Protein AF-0000000066169956 (afdb_homodimer)

Radius of gyration: 22.39 Å; Cα contacts (8 Å, |Δi|>4): 559; chains: 2; bounding box: 38×71×47 Å

Sequence (264 aa):
MVNDTIADMLTGIRNANLAKHKVARVKATKITRCLANVLKEEGLIQNFEEIENNLQNELLISLKYKGKKRQPIITALKRISKPGLRGYANHKELPRVLGGLGIAILSTSSGIMTDQTARHKGCGGEVLCYIWMVNDTIADMLTGIRNANLAKHKVARVKATKITRCLANVLKEEGLIQNFEEIENNLQNELLISLKYKGKKRQPIITALKRISKPGLRGYANHKELPRVLGGLGIAILSTSSGIMTDQTARHKGCGGEVLCYIW

Nearest PDB structures (foldseek):
  7m4u-assembly1_h  TM=9.530E-01  e=1.133E-15  Acinetobacter baumannii AB0057
  8fmw-assembly1_H  TM=9.663E-01  e=1.164E-14  Borreliella burgdorferi B31
  7jil-assembly1_m  TM=9.571E-01  e=2.632E-14  Flavobacterium johnsoniae
  4v7e-assembly1_BW  TM=8.800E-01  e=1.825E-06  Triticum aestivum
  4v6i-assembly1_AH  TM=7.961E-01  e=9.074E-07  Saccharomyces cerevisiae

pLDDT: mean 95.38, std 6.95, range [42.12, 98.81]

Organism: Cyanophora paradoxa (NCBI:txid2762)

Solvent-accessible surface area (backbone atoms only — not comparable to full-atom values): 14120 Å² total; per-residue (Å²): 126,86,82,58,64,64,56,51,36,49,49,32,45,50,52,23,48,74,68,64,45,58,58,25,68,29,73,53,44,77,65,49,49,53,50,51,50,50,35,36,73,71,61,55,25,69,47,71,48,78,45,82,48,100,83,52,46,28,29,43,34,31,54,41,62,44,75,96,82,51,41,52,60,62,73,46,71,41,77,58,34,39,94,47,39,38,27,34,23,46,39,92,32,55,68,60,36,78,83,54,76,26,42,29,37,27,46,32,95,90,42,74,41,41,36,67,58,28,46,75,71,61,40,36,32,37,37,43,30,40,39,56,123,88,82,57,63,64,56,52,37,50,48,31,46,49,52,22,48,78,68,63,43,59,57,26,69,29,72,54,43,76,66,49,49,53,51,50,51,52,35,35,74,73,61,54,28,70,46,71,48,76,46,82,49,100,84,52,46,29,30,42,35,32,54,39,62,44,75,96,82,51,42,52,59,63,74,48,71,43,76,57,35,41,95,47,41,38,28,35,24,46,38,92,33,55,69,58,34,80,82,54,78,24,41,29,37,26,48,31,96,90,43,75,40,40,39,66,58,28,46,75,70,61,41,37,33,36,37,43,30,39,40,56

InterPro domains:
  IPR000630 Small ribosomal subunit protein uS8 [MF_01302_B] (1-132)
  IPR000630 Small ribosomal subunit protein uS8 [NF001109] (1-132)
  IPR000630 Small ribosomal subunit protein uS8 [PF00410] (4-132)
  IPR000630 Small ribosomal subunit protein uS8 [PTHR11758] (1-130)
  IPR035987 Small ribosomal subunit protein uS8 superfamily [SSF56047] (1-132)
  IPR047863 Small ribosomal subunit protein uS8, conserved site [PS00053] (102-119)

Structure (mmCIF, N/CA/C/O backbone):
data_AF-0000000066169956-model_v1
#
loop_
_entity.id
_entity.type
_entity.pdbx_description
1 polymer 'Small ribosomal subunit protein uS8c'
#
loop_
_atom_site.group_PDB
_atom_site.id
_atom_site.type_symbol
_atom_site.label_atom_id
_atom_s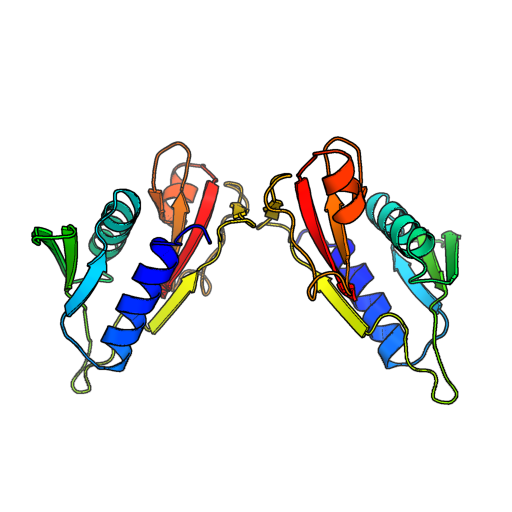ite.label_alt_id
_atom_site.label_comp_id
_atom_site.label_asym_id
_atom_site.label_entity_id
_atom_site.label_seq_id
_atom_site.pdbx_PDB_ins_code
_atom_site.Cartn_x
_atom_site.Cartn_y
_atom_site.Cartn_z
_atom_site.occupancy
_atom_site.B_iso_or_equiv
_atom_site.auth_seq_id
_atom_site.auth_comp_id
_atom_site.auth_asym_id
_atom_site.auth_atom_id
_atom_site.pdbx_PDB_model_num
ATOM 1 N N . MET A 1 1 ? -6.605 12.797 -13.875 1 42.12 1 MET A N 1
ATOM 2 C CA . MET A 1 1 ? -5.855 12.25 -12.75 1 42.12 1 MET A CA 1
ATOM 3 C C . MET A 1 1 ? -6.383 12.797 -11.422 1 42.12 1 MET A C 1
ATOM 5 O O . MET A 1 1 ? -6.496 14.016 -11.25 1 42.12 1 MET A O 1
ATOM 9 N N . VAL A 1 2 ? -7.211 12.109 -10.789 1 58.16 2 VAL A N 1
ATOM 10 C CA . VAL A 1 2 ? -7.844 12.711 -9.617 1 58.16 2 VAL A CA 1
ATOM 11 C C . VAL A 1 2 ? -6.777 13.289 -8.695 1 58.16 2 VAL A C 1
ATOM 13 O O . VAL A 1 2 ? -5.738 12.664 -8.469 1 58.16 2 VAL A O 1
ATOM 16 N N . ASN A 1 3 ? -6.785 14.586 -8.516 1 78.94 3 ASN A N 1
ATOM 17 C CA . ASN A 1 3 ? -5.848 15.383 -7.734 1 78.94 3 ASN A CA 1
ATOM 18 C C . ASN A 1 3 ? -5.746 14.883 -6.297 1 78.94 3 ASN A C 1
ATOM 20 O O . ASN A 1 3 ? -6.758 14.797 -5.594 1 78.94 3 ASN A O 1
ATOM 24 N N . ASP A 1 4 ? -4.625 14.242 -5.805 1 94.94 4 ASP A N 1
ATOM 25 C CA . ASP A 1 4 ? -4.371 13.719 -4.465 1 94.94 4 ASP A CA 1
ATOM 26 C C . ASP A 1 4 ? -3.893 14.828 -3.525 1 94.94 4 ASP A C 1
ATOM 28 O O . ASP A 1 4 ? -2.693 15.086 -3.426 1 94.94 4 ASP A O 1
ATOM 32 N N . THR A 1 5 ? -4.832 15.477 -2.865 1 96.19 5 THR A N 1
ATOM 33 C CA . THR A 1 5 ? -4.539 16.641 -2.031 1 96.19 5 THR A CA 1
ATOM 34 C C . THR A 1 5 ? -3.688 16.25 -0.831 1 96.19 5 THR A C 1
ATOM 36 O O . THR A 1 5 ? -2.902 17.047 -0.327 1 96.19 5 THR A O 1
ATOM 39 N N . ILE A 1 6 ? -3.855 15.016 -0.354 1 98.12 6 ILE A N 1
ATOM 40 C CA . ILE A 1 6 ? -3.059 14.555 0.779 1 98.12 6 ILE A CA 1
ATOM 41 C C . ILE A 1 6 ? -1.591 14.453 0.368 1 98.12 6 ILE A C 1
ATOM 43 O O . ILE A 1 6 ? -0.708 14.961 1.065 1 98.12 6 ILE A O 1
ATOM 47 N N . ALA A 1 7 ? -1.392 13.789 -0.775 1 98.06 7 ALA A N 1
ATOM 48 C CA . ALA A 1 7 ? -0.029 13.695 -1.291 1 98.06 7 ALA A CA 1
ATOM 49 C C . ALA A 1 7 ? 0.587 15.078 -1.477 1 98.06 7 ALA A C 1
ATOM 51 O O . ALA A 1 7 ? 1.759 15.289 -1.156 1 98.06 7 ALA A O 1
ATOM 52 N N . ASP A 1 8 ? -0.192 16.031 -1.984 1 97.69 8 ASP A N 1
ATOM 53 C CA . ASP A 1 8 ? 0.283 17.391 -2.201 1 97.69 8 ASP A CA 1
ATOM 54 C C . ASP A 1 8 ? 0.677 18.062 -0.882 1 97.69 8 ASP A C 1
ATOM 56 O O . ASP A 1 8 ? 1.694 18.75 -0.808 1 97.69 8 ASP A O 1
ATOM 60 N N . MET A 1 9 ? -0.116 17.812 0.078 1 98.31 9 MET A N 1
ATOM 61 C CA . MET A 1 9 ? 0.172 18.375 1.392 1 98.31 9 MET A CA 1
ATOM 62 C C . MET A 1 9 ? 1.47 17.812 1.958 1 98.31 9 MET A C 1
ATOM 64 O O . MET A 1 9 ? 2.312 18.562 2.455 1 98.31 9 MET A O 1
ATOM 68 N N . LEU A 1 10 ? 1.614 16.531 1.924 1 98.69 10 LEU A N 1
ATOM 69 C CA . LEU A 1 10 ? 2.809 15.875 2.453 1 98.69 10 LEU A CA 1
ATOM 70 C C . LEU A 1 10 ? 4.059 16.375 1.736 1 98.69 10 LEU A C 1
ATOM 72 O O . LEU A 1 10 ? 5.07 16.672 2.377 1 98.69 10 LEU A O 1
ATOM 76 N N . THR A 1 11 ? 3.91 16.469 0.499 1 98.06 11 THR A N 1
ATOM 77 C CA . THR A 1 11 ? 5.027 16.969 -0.294 1 98.06 11 THR A CA 1
ATOM 78 C C . THR A 1 11 ? 5.355 18.422 0.084 1 98.06 11 THR A C 1
ATOM 80 O O . THR A 1 11 ? 6.527 18.781 0.207 1 98.06 11 THR A O 1
ATOM 83 N N . GLY A 1 12 ? 4.387 19.203 0.256 1 98.12 12 GLY A N 1
ATOM 84 C CA . GLY A 1 12 ? 4.598 20.594 0.653 1 98.12 12 GLY A CA 1
ATOM 85 C C . GLY A 1 12 ? 5.336 20.734 1.971 1 98.12 12 GLY A C 1
ATOM 86 O O . GLY A 1 12 ? 6.254 21.547 2.09 1 98.12 12 GLY A O 1
ATOM 87 N N . ILE A 1 13 ? 4.926 19.953 2.842 1 98.62 13 ILE A N 1
ATOM 88 C CA . ILE A 1 13 ? 5.562 19.984 4.152 1 98.62 13 ILE A CA 1
ATOM 89 C C . ILE A 1 13 ? 7.004 19.5 4.043 1 98.62 13 ILE A C 1
ATOM 91 O O . ILE A 1 13 ? 7.918 20.109 4.598 1 98.62 13 ILE A O 1
ATOM 95 N N . ARG A 1 14 ? 7.152 18.453 3.354 1 98.44 14 ARG A N 1
ATOM 96 C CA . ARG A 1 14 ? 8.492 17.891 3.17 1 98.44 14 ARG A CA 1
ATOM 97 C C . ARG A 1 14 ? 9.422 18.922 2.527 1 98.44 14 ARG A C 1
ATOM 99 O O . ARG A 1 14 ? 10.547 19.125 2.988 1 98.44 14 ARG A O 1
ATOM 106 N N . ASN A 1 15 ? 8.953 19.516 1.467 1 98 15 ASN A N 1
ATOM 107 C CA . ASN A 1 15 ? 9.766 20.484 0.752 1 98 15 ASN A CA 1
ATOM 108 C C . ASN A 1 15 ? 10.109 21.688 1.634 1 98 15 ASN A C 1
ATOM 110 O O . ASN A 1 15 ? 11.234 22.188 1.604 1 98 15 ASN A O 1
ATOM 114 N N . ALA A 1 16 ? 9.211 22.125 2.338 1 98.31 16 ALA A N 1
ATOM 115 C CA . ALA A 1 16 ? 9.453 23.25 3.252 1 98.31 16 ALA A CA 1
ATOM 116 C C . ALA A 1 16 ? 10.5 22.875 4.297 1 98.31 16 ALA A C 1
ATOM 118 O O . ALA A 1 16 ? 11.391 23.688 4.594 1 98.31 16 ALA A O 1
ATOM 119 N N . ASN A 1 17 ? 10.391 21.688 4.848 1 97.56 17 ASN A N 1
ATOM 120 C CA . ASN A 1 17 ? 11.367 21.219 5.82 1 97.56 17 ASN A CA 1
ATOM 121 C C . ASN A 1 17 ? 12.773 21.156 5.219 1 97.56 17 ASN A C 1
ATOM 123 O O . ASN A 1 17 ? 13.742 21.547 5.859 1 97.56 17 ASN A O 1
ATOM 127 N N . LEU A 1 18 ? 12.789 20.609 4.051 1 96.12 18 LEU A N 1
ATOM 128 C CA . LEU A 1 18 ? 14.07 20.484 3.371 1 96.12 18 LEU A CA 1
ATOM 129 C C . LEU A 1 18 ? 14.719 21.844 3.164 1 96.12 18 LEU A C 1
ATOM 131 O O . LEU A 1 18 ? 15.938 21.984 3.281 1 96.12 18 LEU A O 1
ATOM 135 N N . ALA A 1 19 ? 13.93 22.828 2.938 1 96.75 19 ALA A N 1
ATOM 136 C CA . ALA A 1 19 ? 14.406 24.188 2.697 1 96.75 19 ALA A CA 1
ATOM 137 C C . ALA A 1 19 ? 14.508 24.969 4 1 96.75 19 ALA A C 1
ATOM 139 O O . ALA A 1 19 ? 14.867 26.156 3.996 1 96.75 19 ALA A O 1
ATOM 140 N N . LYS A 1 20 ? 14.133 24.406 5.062 1 96.06 20 LYS A N 1
ATOM 141 C CA . LYS A 1 20 ? 14.18 24.984 6.398 1 96.06 20 LYS A CA 1
ATOM 142 C C . LYS A 1 20 ? 13.266 26.203 6.496 1 96.06 20 LYS A C 1
ATOM 144 O O . LYS A 1 20 ? 13.594 27.188 7.172 1 96.06 20 LYS A O 1
ATOM 149 N N . HIS A 1 21 ? 12.172 26.125 5.77 1 97.81 21 HIS A N 1
ATOM 150 C CA . HIS A 1 21 ? 11.156 27.172 5.883 1 97.81 21 HIS A CA 1
ATOM 151 C C . HIS A 1 21 ? 10.391 27.062 7.195 1 97.81 21 HIS A C 1
ATOM 153 O O . HIS A 1 21 ? 10.172 25.953 7.703 1 97.81 21 HIS A O 1
ATOM 159 N N . LYS A 1 22 ? 9.984 28.188 7.668 1 97.56 22 LYS A N 1
ATOM 160 C CA . LYS A 1 22 ? 9.195 28.203 8.898 1 97.56 22 LYS A CA 1
ATOM 161 C C . LYS A 1 22 ? 7.738 27.828 8.617 1 97.56 22 LYS A C 1
ATOM 163 O O . LYS A 1 22 ? 7.043 27.328 9.508 1 97.56 22 LYS A O 1
ATOM 168 N N . VAL A 1 23 ? 7.367 28.109 7.352 1 98.31 23 VAL A N 1
ATOM 169 C CA . VAL A 1 23 ? 5.957 27.938 7.023 1 98.31 23 VAL A CA 1
ATOM 170 C C . VAL A 1 23 ? 5.82 27.109 5.742 1 98.31 23 VAL A C 1
ATOM 172 O O . VAL A 1 23 ? 6.562 27.328 4.781 1 98.31 23 VAL A O 1
ATOM 175 N N . ALA A 1 24 ? 4.922 26.172 5.766 1 98.38 24 ALA A N 1
ATOM 176 C CA . ALA A 1 24 ? 4.527 25.453 4.559 1 98.38 24 ALA A CA 1
ATOM 177 C C . ALA A 1 24 ? 3.135 25.859 4.102 1 98.38 24 ALA A C 1
ATOM 179 O O . ALA A 1 24 ? 2.225 26.016 4.922 1 98.38 24 ALA A O 1
ATOM 180 N N . ARG A 1 25 ? 2.984 26.047 2.787 1 96.62 25 ARG A N 1
ATOM 181 C CA . ARG A 1 25 ? 1.694 26.406 2.203 1 96.62 25 ARG A CA 1
ATOM 182 C C . ARG A 1 25 ? 1.077 25.219 1.478 1 96.62 25 ARG A C 1
ATOM 184 O O . ARG A 1 25 ? 1.711 24.609 0.607 1 96.62 25 ARG A O 1
ATOM 191 N N . VAL A 1 26 ? -0.111 24.922 1.897 1 97 26 VAL A N 1
ATOM 192 C CA . VAL A 1 26 ? -0.779 23.797 1.261 1 97 26 VAL A CA 1
ATOM 193 C C . VAL A 1 26 ? -2.232 24.156 0.962 1 97 26 VAL A C 1
ATOM 195 O O . VAL A 1 26 ? -2.803 25.031 1.604 1 97 26 VAL A O 1
ATOM 198 N N . LYS A 1 27 ? -2.844 23.438 0.008 1 96.25 27 LYS A N 1
ATOM 199 C CA . LYS A 1 27 ? -4.246 23.672 -0.325 1 96.25 27 LYS A CA 1
ATOM 200 C C . LYS A 1 27 ? -5.156 23.266 0.829 1 96.25 27 LYS A C 1
ATOM 202 O O . LYS A 1 27 ? -4.953 22.219 1.449 1 96.25 27 LYS A O 1
ATOM 207 N N . ALA A 1 28 ? -6.125 24.172 1.073 1 96.81 28 ALA A N 1
ATOM 208 C CA . ALA A 1 28 ? -7.078 23.875 2.137 1 96.81 28 ALA A CA 1
ATOM 209 C C . ALA A 1 28 ? -8.234 23.031 1.612 1 96.81 28 ALA A C 1
ATOM 211 O O . ALA A 1 28 ? -8.945 23.453 0.687 1 96.81 28 ALA A O 1
ATOM 212 N N . THR A 1 29 ? -8.383 21.953 2.053 1 95.62 29 THR A N 1
ATOM 213 C CA . THR A 1 29 ? -9.539 21.094 1.859 1 95.62 29 THR A CA 1
ATOM 214 C C . THR A 1 29 ? -10.047 20.562 3.197 1 95.62 29 THR A C 1
ATOM 216 O O . THR A 1 29 ? -9.422 20.781 4.238 1 95.62 29 THR A O 1
ATOM 219 N N . LYS A 1 30 ? -11.164 19.922 3.17 1 95.69 30 LYS A N 1
ATOM 220 C CA . LYS A 1 30 ? -11.68 19.344 4.41 1 95.69 30 LYS A CA 1
ATOM 221 C C . LYS A 1 30 ? -10.672 18.375 5.027 1 95.69 30 LYS A C 1
ATOM 223 O O . LYS A 1 30 ? -10.391 18.453 6.227 1 95.69 30 LYS A O 1
ATOM 228 N N . ILE A 1 31 ? -10.062 17.562 4.195 1 97.06 31 ILE A N 1
ATOM 229 C CA . ILE A 1 31 ? -9.164 16.531 4.695 1 97.06 31 ILE A CA 1
ATOM 230 C C . ILE A 1 31 ? -7.859 17.156 5.164 1 97.06 31 ILE A C 1
ATOM 232 O O . ILE A 1 31 ? -7.316 16.781 6.203 1 97.06 31 ILE A O 1
ATOM 236 N N . THR A 1 32 ? -7.367 18.109 4.391 1 98 32 THR A N 1
ATOM 237 C CA . THR A 1 32 ? -6.102 18.703 4.805 1 98 32 THR A CA 1
ATOM 238 C C . THR A 1 32 ? -6.273 19.5 6.098 1 98 32 THR A C 1
ATOM 240 O O . THR A 1 32 ? -5.352 19.562 6.918 1 98 32 THR A O 1
ATOM 243 N N . ARG A 1 33 ? -7.379 20.062 6.32 1 97.94 33 ARG A N 1
ATOM 244 C CA . ARG A 1 33 ? -7.672 20.719 7.582 1 97.94 33 ARG A CA 1
ATOM 245 C C . ARG A 1 33 ? -7.637 19.734 8.742 1 97.94 33 ARG A C 1
ATOM 247 O O . ARG A 1 33 ? -7.066 20.016 9.797 1 97.94 33 ARG A O 1
ATOM 254 N N . CYS A 1 34 ? -8.227 18.625 8.547 1 98.5 34 CYS A N 1
ATOM 255 C CA . CYS A 1 34 ? -8.258 17.594 9.578 1 98.5 34 CYS A CA 1
ATOM 256 C C . CYS A 1 34 ? -6.855 17.094 9.891 1 98.5 34 CYS A C 1
ATOM 258 O O . CYS A 1 34 ? -6.5 16.922 11.062 1 98.5 34 CYS A O 1
ATOM 260 N N . LEU A 1 35 ? -6.098 16.906 8.867 1 98.69 35 LEU A N 1
ATOM 261 C CA . LEU A 1 35 ? -4.73 16.438 9.047 1 98.69 35 LEU A CA 1
ATOM 262 C C . LEU A 1 35 ? -3.895 17.453 9.805 1 98.69 35 LEU A C 1
ATOM 264 O O . LEU A 1 35 ? -3.127 17.109 10.695 1 98.69 35 LEU A O 1
ATOM 268 N N . ALA A 1 36 ? -4.082 18.703 9.445 1 98.62 36 ALA A N 1
ATOM 269 C CA . ALA A 1 36 ? -3.359 19.766 10.133 1 98.62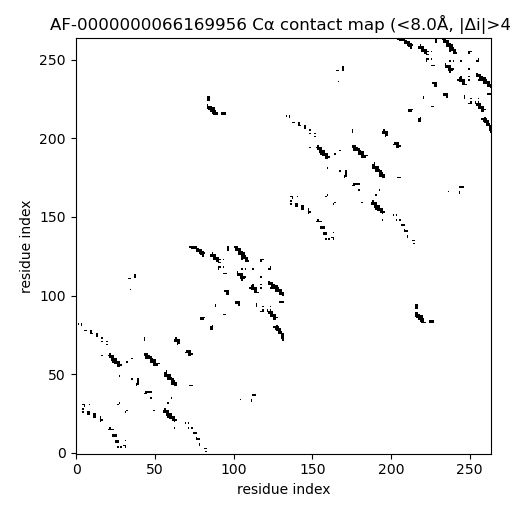 36 ALA A CA 1
ATOM 270 C C . ALA A 1 36 ? -3.701 19.797 11.617 1 98.62 36 ALA A C 1
ATOM 272 O O . ALA A 1 36 ? -2.822 20 12.461 1 98.62 36 ALA A O 1
ATOM 273 N N . ASN A 1 37 ? -4.93 19.609 11.859 1 98.69 37 ASN A N 1
ATOM 274 C CA . ASN A 1 37 ? -5.367 19.578 13.25 1 98.69 37 ASN A CA 1
ATOM 275 C C . ASN A 1 37 ? -4.734 18.422 14.023 1 98.69 37 ASN A C 1
ATOM 277 O O . ASN A 1 37 ? -4.293 18.609 15.156 1 98.69 37 ASN A O 1
ATOM 281 N N . VAL A 1 38 ? -4.652 17.281 13.438 1 98.69 38 VAL A N 1
ATOM 282 C CA . VAL A 1 38 ? -4.031 16.125 14.07 1 98.69 38 VAL A CA 1
ATOM 283 C C . VAL A 1 38 ? -2.555 16.406 14.328 1 98.69 38 VAL A C 1
ATOM 285 O O . VAL A 1 38 ? -2.039 16.109 15.406 1 98.69 38 VAL A O 1
ATOM 288 N N . LEU A 1 39 ? -1.902 16.969 13.375 1 98.56 39 LEU A N 1
ATOM 289 C CA . LEU A 1 39 ? -0.481 17.266 13.508 1 98.56 39 LEU A CA 1
ATOM 290 C C . LEU A 1 39 ? -0.237 18.234 14.664 1 98.56 39 LEU A C 1
ATOM 292 O O . LEU A 1 39 ? 0.726 18.078 15.414 1 98.56 39 LEU A O 1
ATOM 296 N N . LYS A 1 40 ? -1.117 19.219 14.727 1 98.62 40 LYS A N 1
ATOM 297 C CA . LYS A 1 40 ? -1.017 20.188 15.805 1 98.62 40 LYS A CA 1
ATOM 298 C C . LYS A 1 40 ? -1.226 19.531 17.172 1 98.62 40 LYS A C 1
ATOM 300 O O . LYS A 1 40 ? -0.433 19.734 18.094 1 98.62 40 LYS A O 1
ATOM 305 N N . GLU A 1 41 ? -2.201 18.719 17.25 1 98.06 41 GLU A N 1
ATOM 306 C CA . GLU A 1 41 ? -2.545 18.047 18.5 1 98.06 41 GLU A CA 1
ATOM 307 C C . GLU A 1 41 ? -1.428 17.109 18.953 1 98.06 41 GLU A C 1
ATOM 309 O O . GLU A 1 41 ? -1.186 16.938 20.156 1 98.06 41 GLU A O 1
ATOM 314 N N . GLU A 1 42 ? -0.748 16.547 17.984 1 97.38 42 GLU A N 1
ATOM 315 C CA . GLU A 1 42 ? 0.332 15.609 18.281 1 97.38 42 GLU A CA 1
ATOM 316 C C . GLU A 1 42 ? 1.64 16.344 18.562 1 97.38 42 GLU A C 1
ATOM 318 O O . GLU A 1 42 ? 2.648 15.727 18.906 1 97.38 42 GLU A O 1
ATOM 323 N N . GLY A 1 43 ? 1.642 17.656 18.312 1 97.31 43 GLY A N 1
ATOM 324 C CA . GLY A 1 43 ? 2.811 18.469 18.609 1 97.31 43 GLY A CA 1
ATOM 325 C C . GLY A 1 43 ? 3.852 18.438 17.5 1 97.31 43 GLY A C 1
ATOM 326 O O . GLY A 1 43 ? 5.016 18.781 17.734 1 97.31 43 GLY A O 1
ATOM 327 N N . LEU A 1 44 ? 3.438 18 16.375 1 97.88 44 LEU A N 1
ATOM 328 C CA . LEU A 1 44 ? 4.371 17.875 15.258 1 97.88 44 LEU A CA 1
ATOM 329 C C . LEU A 1 44 ? 4.531 19.203 14.523 1 97.88 44 LEU A C 1
ATOM 331 O O . LEU A 1 44 ? 5.52 19.406 13.812 1 97.88 44 LEU A O 1
ATOM 335 N N . ILE A 1 45 ? 3.506 20.031 14.641 1 98.44 45 ILE A N 1
ATOM 336 C CA . ILE A 1 45 ? 3.586 21.406 14.133 1 98.44 45 ILE A CA 1
ATOM 337 C C . ILE A 1 45 ? 3.203 22.391 15.234 1 98.44 45 ILE A C 1
ATOM 339 O O . ILE A 1 45 ? 2.658 21.984 16.266 1 98.44 45 ILE A O 1
ATOM 343 N N . GLN A 1 46 ? 3.553 23.625 15.008 1 98.06 46 GLN A N 1
ATOM 344 C CA . GLN A 1 46 ? 3.242 24.656 16 1 98.06 46 GLN A CA 1
ATOM 345 C C . GLN A 1 46 ? 1.774 25.062 15.922 1 98.06 46 GLN A C 1
ATOM 347 O O . GLN A 1 46 ? 1.085 25.109 16.938 1 98.06 46 GLN A O 1
ATOM 352 N N . ASN A 1 47 ? 1.365 25.438 14.844 1 98.06 47 ASN A N 1
ATOM 353 C CA . ASN A 1 47 ? 0.008 25.875 14.555 1 98.06 47 ASN A CA 1
ATOM 354 C C . ASN A 1 47 ? -0.255 25.938 13.047 1 98.06 47 ASN A C 1
ATOM 356 O O . ASN A 1 47 ? 0.604 25.547 12.25 1 98.06 47 ASN A O 1
ATOM 360 N N . PHE A 1 48 ? -1.551 26.25 12.719 1 98.5 48 PHE A N 1
ATOM 361 C CA . PHE A 1 48 ? -1.855 26.531 11.32 1 98.5 48 PHE A CA 1
ATOM 362 C C . PHE A 1 48 ? -2.998 27.531 11.211 1 98.5 48 PHE A C 1
ATOM 364 O O . PHE A 1 48 ? -3.797 27.688 12.141 1 98.5 48 PHE A O 1
ATOM 371 N N . GLU A 1 49 ? -2.916 28.234 10.055 1 97.62 49 GLU A N 1
ATOM 372 C CA . GLU A 1 49 ? -3.963 29.203 9.75 1 97.62 49 GLU A CA 1
ATOM 373 C C . GLU A 1 49 ? -4.449 29.062 8.312 1 97.62 49 GLU A C 1
ATOM 375 O O . GLU A 1 49 ? -3.715 28.578 7.445 1 97.62 49 GLU A O 1
ATOM 380 N N . GLU A 1 50 ? -5.711 29.422 8.125 1 96.5 50 GLU A N 1
ATOM 381 C CA . GLU A 1 50 ? -6.266 29.375 6.773 1 96.5 50 GLU A CA 1
ATOM 382 C C . GLU A 1 50 ? -6.391 30.781 6.188 1 96.5 50 GLU A C 1
ATOM 384 O O . GLU A 1 50 ? -6.871 31.688 6.855 1 96.5 50 GLU A O 1
ATOM 389 N N . ILE A 1 51 ? -5.867 30.938 5.043 1 94.44 51 ILE A N 1
ATOM 390 C CA . ILE A 1 51 ? -5.949 32.219 4.375 1 94.44 51 ILE A CA 1
ATOM 391 C C . ILE A 1 51 ? -6.727 32.094 3.07 1 94.44 51 ILE A C 1
ATOM 393 O O . ILE A 1 51 ? -6.609 31.078 2.377 1 94.44 51 ILE A O 1
ATOM 397 N N . GLU A 1 52 ? -7.59 32.969 2.842 1 89.88 52 GLU A N 1
ATOM 398 C CA . GLU A 1 52 ? -8.352 33 1.599 1 89.88 52 GLU A CA 1
ATOM 399 C C . GLU A 1 52 ? -7.621 33.812 0.523 1 89.88 52 GLU A C 1
ATOM 401 O O . GLU A 1 52 ? -7.152 34.938 0.779 1 89.88 52 GLU A O 1
ATOM 406 N N . ASN A 1 53 ? -7.406 33.031 -0.535 1 79.81 53 ASN A N 1
ATOM 407 C CA . ASN A 1 53 ? -6.895 33.75 -1.685 1 79.81 53 ASN A CA 1
ATOM 408 C C . ASN A 1 53 ? -7.922 33.812 -2.812 1 79.81 53 ASN A C 1
ATOM 410 O O . ASN A 1 53 ? -9.031 33.281 -2.676 1 79.81 53 ASN A O 1
ATOM 414 N N . ASN A 1 54 ? -7.664 34.656 -3.863 1 77.81 54 ASN A N 1
ATOM 415 C CA . ASN A 1 54 ? -8.594 34.906 -4.961 1 77.81 54 ASN A CA 1
ATOM 416 C C . ASN A 1 54 ? -8.977 33.594 -5.648 1 77.81 54 ASN A C 1
ATOM 418 O O . ASN A 1 54 ? -10.062 33.469 -6.219 1 77.81 54 ASN A O 1
ATOM 422 N N . LEU A 1 55 ? -8.18 32.625 -5.559 1 74.81 55 LEU A N 1
ATOM 423 C CA . LEU A 1 55 ? -8.422 31.422 -6.359 1 74.81 55 LEU A CA 1
ATOM 424 C C . LEU A 1 55 ? -8.766 30.234 -5.469 1 74.81 55 LEU A C 1
ATOM 426 O O . LEU A 1 55 ? -9.695 29.469 -5.766 1 74.81 55 LEU A O 1
ATOM 430 N N . GLN A 1 56 ? -7.973 30.109 -4.406 1 83.56 56 GLN A N 1
ATOM 431 C CA . GLN A 1 56 ? -8.172 28.938 -3.561 1 83.56 56 GLN A CA 1
ATOM 432 C C . GLN A 1 56 ? -7.723 29.219 -2.129 1 83.56 56 GLN A C 1
ATOM 434 O O . GLN A 1 56 ? -6.836 30.047 -1.896 1 83.56 56 GLN A O 1
ATOM 439 N N . ASN A 1 57 ? -8.422 28.531 -1.201 1 93.69 57 ASN A N 1
ATOM 440 C CA . ASN A 1 57 ? -7.996 28.625 0.192 1 93.69 57 ASN A CA 1
ATOM 441 C C . ASN A 1 57 ? -6.723 27.828 0.441 1 93.69 57 ASN A C 1
ATOM 443 O O . ASN A 1 57 ? -6.512 26.781 -0.171 1 93.69 57 ASN A O 1
ATOM 447 N N . GLU A 1 58 ? -5.863 28.422 1.245 1 96.75 58 GLU A N 1
ATOM 448 C CA . GLU A 1 58 ? -4.605 27.766 1.588 1 96.75 58 GLU A CA 1
ATOM 449 C C . GLU A 1 58 ? -4.441 27.641 3.1 1 96.75 58 GLU A C 1
ATOM 451 O O . GLU A 1 58 ? -4.953 28.469 3.854 1 96.75 58 GLU A O 1
ATOM 456 N N . LEU A 1 59 ? -3.793 26.578 3.453 1 97.88 59 LEU A N 1
ATOM 457 C CA . LEU A 1 59 ? -3.34 26.438 4.832 1 97.88 59 LEU A CA 1
ATOM 458 C C . LEU A 1 59 ? -1.88 26.859 4.969 1 97.88 59 LEU A C 1
ATOM 460 O O . LEU A 1 59 ? -1.028 26.422 4.191 1 97.88 59 LEU A O 1
ATOM 464 N N . LEU A 1 60 ? -1.672 27.75 5.863 1 98.44 60 LEU A N 1
ATOM 465 C CA . LEU A 1 60 ? -0.317 28.094 6.289 1 98.44 60 LEU A CA 1
ATOM 466 C C . LEU A 1 60 ? 0.071 27.297 7.535 1 98.44 60 LEU A C 1
ATOM 468 O O . LEU A 1 60 ? -0.436 27.562 8.625 1 98.44 60 LEU A O 1
ATOM 472 N N . ILE A 1 61 ? 0.968 26.359 7.371 1 98.75 61 ILE A N 1
ATOM 473 C CA . ILE A 1 61 ? 1.359 25.469 8.461 1 98.75 61 ILE A CA 1
ATOM 474 C C . ILE A 1 61 ? 2.689 25.938 9.047 1 98.75 61 ILE A C 1
ATOM 476 O O . ILE A 1 61 ? 3.697 26.016 8.344 1 98.75 61 ILE A O 1
ATOM 480 N N . SER A 1 62 ? 2.693 26.234 10.305 1 98.81 62 SER A N 1
ATOM 481 C CA . SER A 1 62 ? 3.906 26.625 11.023 1 98.81 62 SER A CA 1
ATOM 482 C C . SER A 1 62 ? 4.691 25.406 11.477 1 98.81 62 SER A C 1
ATOM 484 O O . SER A 1 62 ? 4.25 24.672 12.375 1 98.81 62 SER A O 1
ATOM 486 N N . LEU A 1 63 ? 5.824 25.266 10.977 1 98.56 63 LEU A N 1
ATOM 487 C CA . LEU A 1 63 ? 6.633 24.078 11.203 1 98.56 63 LEU A CA 1
ATOM 488 C C . LEU A 1 63 ? 7.492 24.234 12.453 1 98.56 63 LEU A C 1
ATOM 490 O O . LEU A 1 63 ? 7.707 25.344 12.922 1 98.56 63 LEU A O 1
ATOM 494 N N . LYS A 1 64 ? 7.988 23.078 12.93 1 97.75 64 LYS A N 1
ATOM 495 C CA . LYS A 1 64 ? 8.797 23.062 14.148 1 97.75 64 LYS A CA 1
ATOM 496 C C . LYS A 1 64 ? 10.203 22.531 13.867 1 97.75 64 LYS A C 1
ATOM 498 O O . LYS A 1 64 ? 10.375 21.594 13.094 1 97.75 64 LYS A O 1
ATOM 503 N N . TYR A 1 65 ? 11.133 23.156 14.602 1 97.12 65 TYR A N 1
ATOM 504 C CA . TYR A 1 65 ? 12.531 22.766 14.492 1 97.12 65 TYR A CA 1
ATOM 505 C C . TYR A 1 65 ? 13.172 22.641 15.867 1 97.12 65 TYR A C 1
ATOM 507 O O . TYR A 1 65 ? 12.688 23.234 16.844 1 97.12 65 TYR A O 1
ATOM 515 N N . LYS A 1 66 ? 14.188 21.812 15.867 1 95 66 LYS A N 1
ATOM 516 C CA . LYS A 1 66 ? 14.875 21.672 17.141 1 95 66 LYS A CA 1
ATOM 517 C C . LYS A 1 66 ? 16.375 21.922 17 1 95 66 LYS A C 1
ATOM 519 O O . LYS A 1 66 ? 16.953 21.625 15.953 1 95 66 LYS A O 1
ATOM 524 N N . GLY A 1 67 ? 16.938 22.469 18.016 1 91 67 GLY A N 1
ATOM 525 C CA . GLY A 1 67 ? 18.375 22.641 18.125 1 91 67 GLY A CA 1
ATOM 526 C C . GLY A 1 67 ? 18.891 23.875 17.391 1 91 67 GLY A C 1
ATOM 527 O O . GLY A 1 67 ? 18.109 24.609 16.797 1 91 67 GLY A O 1
ATOM 528 N N . LYS A 1 68 ? 20.234 24.109 17.438 1 90.5 68 LYS A N 1
ATOM 529 C CA . LYS A 1 68 ? 20.906 25.266 16.828 1 90.5 68 LYS A CA 1
ATOM 530 C C . LYS A 1 68 ? 20.953 25.141 15.312 1 90.5 68 LYS A C 1
ATOM 532 O O . LYS A 1 68 ? 20.953 26.156 14.602 1 90.5 68 LYS A O 1
ATOM 537 N N . LYS A 1 69 ? 20.922 23.906 14.859 1 91 69 LYS A N 1
ATOM 538 C CA . LYS A 1 69 ? 21.031 23.656 13.422 1 91 69 LYS A CA 1
ATOM 539 C C . LYS A 1 69 ? 19.656 23.594 12.766 1 91 69 LYS A C 1
ATOM 541 O O . LYS A 1 69 ? 19.547 23.266 11.586 1 91 69 LYS A O 1
ATOM 546 N N . ARG A 1 70 ? 18.641 23.828 13.531 1 91.5 70 ARG A N 1
ATOM 547 C CA . ARG A 1 70 ? 17.266 23.875 13.031 1 91.5 70 ARG A CA 1
ATOM 548 C C . ARG A 1 70 ? 16.891 22.562 12.359 1 91.5 70 ARG A C 1
ATOM 550 O O . ARG A 1 70 ? 16.422 22.562 11.227 1 91.5 70 ARG A O 1
ATOM 557 N N . GLN A 1 71 ? 16.984 21.484 13.117 1 95.69 71 GLN A N 1
ATOM 558 C CA . GLN A 1 71 ? 16.562 20.188 12.625 1 95.69 71 GLN A CA 1
ATOM 559 C C . GLN A 1 71 ? 15.047 20.047 12.641 1 95.69 71 GLN A C 1
ATOM 561 O O . GLN A 1 71 ? 14.406 20.281 13.672 1 95.69 71 GLN A O 1
ATOM 566 N N . PRO A 1 72 ? 14.492 19.766 11.562 1 97.75 72 PRO A N 1
ATOM 567 C CA . PRO A 1 72 ? 13.031 19.641 11.523 1 97.75 72 PRO A CA 1
ATOM 568 C C . PRO A 1 72 ? 12.508 18.578 12.492 1 97.75 72 PRO A C 1
ATOM 570 O O . PRO A 1 72 ? 13.133 17.531 12.656 1 97.75 72 PRO A O 1
ATOM 573 N N . ILE A 1 73 ? 11.438 18.797 13.094 1 97.44 73 ILE A N 1
ATOM 574 C CA . ILE A 1 73 ? 10.773 17.828 13.961 1 97.44 73 ILE A CA 1
ATOM 575 C C . ILE A 1 73 ? 10.195 16.688 13.117 1 97.44 73 ILE A C 1
ATOM 577 O O . ILE A 1 73 ? 10.305 15.523 13.477 1 97.44 73 ILE A O 1
ATOM 581 N N . ILE A 1 74 ? 9.531 17.062 12.008 1 98.06 74 ILE A N 1
ATOM 582 C CA . ILE A 1 74 ? 9.062 16.062 11.047 1 98.06 74 ILE A CA 1
ATOM 583 C C . ILE A 1 74 ? 10.211 15.672 10.117 1 98.06 74 ILE A C 1
ATOM 585 O O . ILE A 1 74 ? 10.703 16.484 9.344 1 98.06 74 ILE A O 1
ATOM 589 N N . THR A 1 75 ? 10.523 14.445 10.148 1 96.25 75 THR A N 1
ATOM 590 C CA . THR A 1 75 ? 11.688 14.008 9.383 1 96.25 75 THR A CA 1
ATOM 591 C C . THR A 1 75 ? 11.258 13.266 8.117 1 96.25 75 THR A C 1
ATOM 593 O O . THR A 1 75 ? 11.992 13.234 7.133 1 96.25 75 THR A O 1
ATOM 596 N N . ALA A 1 76 ? 10.078 12.688 8.211 1 97.62 76 ALA A N 1
ATOM 597 C CA . ALA A 1 76 ? 9.609 11.938 7.047 1 97.62 76 ALA A CA 1
ATOM 598 C C . ALA A 1 76 ? 8.086 11.859 7.027 1 97.62 76 ALA A C 1
ATOM 600 O O . ALA A 1 76 ? 7.441 11.867 8.078 1 97.62 76 ALA A O 1
ATOM 601 N N . LEU A 1 77 ? 7.551 11.875 5.844 1 98.25 77 LEU A N 1
ATOM 602 C CA . LEU A 1 77 ? 6.133 11.711 5.551 1 98.25 77 LEU A CA 1
ATOM 603 C C . LEU A 1 77 ? 5.922 10.719 4.414 1 98.25 77 LEU A C 1
ATOM 605 O O . LEU A 1 77 ? 6.633 10.766 3.404 1 98.25 77 LEU A O 1
ATOM 609 N N . LYS A 1 78 ? 5 9.789 4.656 1 98.19 78 LYS A N 1
ATOM 610 C CA . LYS A 1 78 ? 4.766 8.781 3.627 1 98.19 78 LYS A CA 1
ATOM 611 C C . LYS A 1 78 ? 3.273 8.602 3.363 1 98.19 78 LYS A C 1
ATOM 613 O O . LYS A 1 78 ? 2.504 8.32 4.285 1 98.19 78 LYS A O 1
ATOM 618 N N . ARG A 1 79 ? 2.865 8.867 2.107 1 98.44 79 ARG A N 1
ATOM 619 C CA . ARG A 1 79 ? 1.492 8.594 1.696 1 98.44 79 ARG A CA 1
ATOM 620 C C . ARG A 1 79 ? 1.241 7.094 1.582 1 98.44 79 ARG A C 1
ATOM 622 O O . ARG A 1 79 ? 2.037 6.371 0.981 1 98.44 79 ARG A O 1
ATOM 629 N N . ILE A 1 80 ? 0.197 6.562 2.209 1 97.62 80 ILE A N 1
ATOM 630 C CA . ILE A 1 80 ? -0.066 5.129 2.207 1 97.62 80 ILE A CA 1
ATOM 631 C C . ILE A 1 80 ? -1.215 4.812 1.252 1 97.62 80 ILE A C 1
ATOM 633 O O . ILE A 1 80 ? -1.017 4.156 0.227 1 97.62 80 ILE A O 1
ATOM 637 N N . SER A 1 81 ? -2.422 5.309 1.597 1 97.62 81 SER A N 1
ATOM 638 C CA . SER A 1 81 ? -3.549 5.16 0.682 1 97.62 81 SER A CA 1
ATOM 639 C C . SER A 1 81 ? -3.465 6.156 -0.468 1 97.62 81 SER A C 1
ATOM 641 O O . SER A 1 81 ? -3.205 7.34 -0.251 1 97.62 81 SER A O 1
ATOM 643 N N . LYS A 1 82 ? -3.617 5.688 -1.631 1 94.12 82 LYS A N 1
ATOM 644 C CA . LYS A 1 82 ? -3.639 6.508 -2.838 1 94.12 82 LYS A CA 1
ATOM 645 C C . LYS A 1 82 ? -4.918 6.281 -3.635 1 94.12 82 LYS A C 1
ATOM 647 O O . LYS A 1 82 ? -5.578 5.254 -3.48 1 94.12 82 LYS A O 1
ATOM 652 N N . PRO A 1 83 ? -5.168 7.457 -4.414 1 90.75 83 PRO A N 1
ATOM 653 C CA . PRO A 1 83 ? -6.301 7.199 -5.309 1 90.75 83 PRO A CA 1
ATOM 654 C C . PRO A 1 83 ? -6.121 5.934 -6.141 1 90.75 83 PRO A C 1
ATOM 656 O O . PRO A 1 83 ? -5.062 5.73 -6.742 1 90.75 83 PRO A O 1
ATOM 659 N N . GLY A 1 84 ? -7.047 5.055 -6.113 1 88.38 84 GLY A N 1
ATOM 660 C CA . GLY A 1 84 ? -7 3.85 -6.922 1 88.38 84 GLY A CA 1
ATOM 661 C C . GLY A 1 84 ? -6.488 2.641 -6.164 1 88.38 84 GLY A C 1
ATOM 662 O O . GLY A 1 84 ? -6.648 1.504 -6.613 1 88.38 84 GLY A O 1
ATOM 663 N N . LEU A 1 85 ? -5.848 2.83 -5.102 1 93.62 85 LEU A N 1
ATOM 664 C CA . LEU A 1 85 ? -5.336 1.77 -4.242 1 93.62 85 LEU A CA 1
ATOM 665 C C . LEU A 1 85 ? -5.312 2.211 -2.783 1 93.62 85 LEU A C 1
ATOM 667 O O . LEU A 1 85 ? -4.367 2.869 -2.344 1 93.62 85 LEU A O 1
ATOM 671 N N . ARG A 1 86 ? -6.309 1.791 -2.072 1 95.5 86 ARG A N 1
ATOM 672 C CA . ARG A 1 86 ? -6.477 2.232 -0.691 1 95.5 86 ARG A CA 1
ATOM 673 C C . ARG A 1 86 ? -6.047 1.146 0.288 1 95.5 86 ARG A C 1
ATOM 675 O O . ARG A 1 86 ? -6.363 -0.03 0.097 1 95.5 86 ARG A O 1
ATOM 682 N N . GLY A 1 87 ? -5.285 1.576 1.29 1 96.88 87 GLY A N 1
ATOM 683 C CA . GLY A 1 87 ? -4.836 0.68 2.344 1 96.88 87 GLY A CA 1
ATOM 684 C C . GLY A 1 87 ? -5.684 0.762 3.6 1 96.88 87 GLY A C 1
ATOM 685 O O . GLY A 1 87 ? -5.914 1.851 4.129 1 96.88 87 GLY A O 1
ATOM 686 N N . TYR A 1 88 ? -6.129 -0.421 4.043 1 96.81 88 TYR A N 1
ATOM 687 C CA . TYR A 1 88 ? -6.984 -0.478 5.223 1 96.81 88 TYR A CA 1
ATOM 688 C C . TYR A 1 88 ? -6.367 -1.354 6.305 1 96.81 88 TYR A C 1
ATOM 690 O O . TYR A 1 88 ? -5.742 -2.375 6.004 1 96.81 88 TYR A O 1
ATOM 698 N N . ALA A 1 89 ? -6.57 -0.96 7.496 1 96.69 89 ALA A N 1
ATOM 699 C CA . ALA A 1 89 ? -6.156 -1.753 8.648 1 96.69 89 ALA A CA 1
ATOM 700 C C . ALA A 1 89 ? -7.305 -1.936 9.633 1 96.69 89 ALA A C 1
ATOM 702 O O . ALA A 1 89 ? -8.086 -1.007 9.867 1 96.69 89 ALA A O 1
ATOM 703 N N . ASN A 1 90 ? -7.402 -3.096 10.188 1 94.5 90 ASN A N 1
ATOM 704 C CA . ASN A 1 90 ? -8.375 -3.32 11.25 1 94.5 90 ASN A CA 1
ATOM 705 C C . ASN A 1 90 ? -7.828 -2.908 12.609 1 94.5 90 ASN A C 1
ATOM 707 O O . ASN A 1 90 ? -6.625 -2.682 12.758 1 94.5 90 ASN A O 1
ATOM 711 N N . HIS A 1 91 ? -8.719 -2.811 13.555 1 92.88 91 HIS A N 1
ATOM 712 C CA . HIS A 1 91 ? -8.367 -2.279 14.867 1 92.88 91 HIS A CA 1
ATOM 713 C C . HIS A 1 91 ? -7.316 -3.146 15.547 1 92.88 91 HIS A C 1
ATOM 715 O O . HIS A 1 91 ? -6.504 -2.645 16.328 1 92.88 91 HIS A O 1
ATOM 721 N N . LYS A 1 92 ? -7.273 -4.402 15.219 1 91.75 92 LYS A N 1
ATOM 722 C CA . LYS A 1 92 ? -6.34 -5.32 15.859 1 91.75 92 LYS A CA 1
ATOM 723 C C . LYS A 1 92 ? -4.984 -5.309 15.148 1 91.75 92 LYS A C 1
ATOM 725 O O . LYS A 1 92 ? -3.992 -5.797 15.695 1 91.75 92 LYS A O 1
ATOM 730 N N . GLU A 1 93 ? -4.879 -4.703 13.984 1 93.19 93 GLU A N 1
ATOM 731 C CA . GLU A 1 93 ? -3.672 -4.754 13.164 1 93.19 93 GLU A CA 1
ATOM 732 C C . GLU A 1 93 ? -3.225 -3.355 12.75 1 93.19 93 GLU A C 1
ATOM 734 O O . GLU A 1 93 ? -2.693 -3.166 11.656 1 93.19 93 GLU A O 1
ATOM 739 N N . LEU A 1 94 ? -3.506 -2.457 13.594 1 95.75 94 LEU A N 1
ATOM 740 C CA . LEU A 1 94 ? -3.1 -1.091 13.289 1 95.75 94 LEU A CA 1
ATOM 741 C C . LEU A 1 94 ? -1.579 -0.968 13.266 1 95.75 94 LEU A C 1
ATOM 743 O O . LEU A 1 94 ? -0.894 -1.525 14.125 1 95.75 94 LEU A O 1
ATOM 747 N N . PRO A 1 95 ? -1.062 -0.274 12.305 1 94.31 95 PRO A N 1
ATOM 748 C CA . PRO A 1 95 ? 0.395 -0.166 12.211 1 94.31 95 PRO A CA 1
ATOM 749 C C . PRO A 1 95 ? 0.996 0.675 13.336 1 94.31 95 PRO A C 1
ATOM 751 O O . PRO A 1 95 ? 0.354 1.607 13.82 1 94.31 95 PRO A O 1
ATOM 754 N N . ARG A 1 96 ? 2.139 0.214 13.781 1 94.19 96 ARG A N 1
ATOM 755 C CA . ARG A 1 96 ? 2.986 1.03 14.641 1 94.19 96 ARG A CA 1
ATOM 756 C C . ARG A 1 96 ? 4.18 1.582 13.875 1 94.19 96 ARG A C 1
ATOM 758 O O . ARG A 1 96 ? 5.121 0.847 13.562 1 94.19 96 ARG A O 1
ATOM 765 N N . VAL A 1 97 ? 4.188 2.83 13.594 1 96.5 97 VAL A N 1
ATOM 766 C CA . VAL A 1 97 ? 5.223 3.457 12.781 1 96.5 97 VAL A CA 1
ATOM 767 C C . VAL A 1 97 ? 6.512 3.584 13.594 1 96.5 97 VAL A C 1
ATOM 769 O O . VAL A 1 97 ? 6.527 4.219 14.648 1 96.5 97 VAL A O 1
ATOM 772 N N . LEU A 1 98 ? 7.59 2.932 13.164 1 95.69 98 LEU A N 1
ATOM 773 C CA . LEU A 1 98 ? 8.875 2.93 13.859 1 95.69 98 LEU A CA 1
ATOM 774 C C . LEU A 1 98 ? 8.703 2.529 15.32 1 95.69 98 LEU A C 1
ATOM 776 O O . LEU A 1 98 ? 9.211 3.203 16.219 1 95.69 98 LEU A O 1
ATOM 780 N N . GLY A 1 99 ? 7.926 1.536 15.484 1 93.31 99 GLY A N 1
ATOM 781 C CA . GLY A 1 99 ? 7.719 1.001 16.812 1 93.31 99 GLY A CA 1
ATOM 782 C C . GLY A 1 99 ? 6.98 1.959 17.734 1 93.31 99 GLY A C 1
ATOM 783 O O . GLY A 1 99 ? 7.121 1.884 18.953 1 93.31 99 GLY A O 1
ATOM 784 N N . GLY A 1 100 ? 6.422 2.934 17.172 1 94.19 100 GLY A N 1
ATOM 785 C CA . GLY A 1 100 ? 5.668 3.873 17.984 1 94.19 100 GLY A CA 1
ATOM 786 C C . GLY A 1 100 ? 6.289 5.258 18.031 1 94.19 100 GLY A C 1
ATOM 787 O O . GLY A 1 100 ? 5.707 6.188 18.594 1 94.19 100 GLY A O 1
ATOM 788 N N . LEU A 1 101 ? 7.496 5.379 17.484 1 95.75 101 LEU A N 1
ATOM 789 C CA . LEU A 1 101 ? 8.172 6.668 17.484 1 95.75 101 LEU A CA 1
ATOM 790 C C . LEU A 1 101 ? 7.531 7.621 16.469 1 95.75 101 LEU A C 1
ATOM 792 O O . LEU A 1 101 ? 7.711 8.836 16.562 1 95.75 101 LEU A O 1
ATOM 796 N N . GLY A 1 102 ? 6.816 7.031 15.531 1 97.56 102 GLY A N 1
ATOM 797 C CA . GLY A 1 102 ? 6.027 7.793 14.578 1 97.56 102 GLY A CA 1
ATOM 798 C C . GLY A 1 102 ? 4.535 7.578 14.734 1 97.56 102 GLY A C 1
ATOM 799 O O . GLY A 1 102 ? 4.09 6.934 15.688 1 97.56 102 GLY A O 1
ATOM 800 N N . ILE A 1 103 ? 3.789 8.18 13.828 1 98.19 103 ILE A N 1
ATOM 801 C CA . ILE A 1 103 ? 2.346 8.008 13.938 1 98.19 103 ILE A CA 1
ATOM 802 C C . ILE A 1 103 ? 1.764 7.645 12.57 1 98.19 103 ILE A C 1
ATOM 804 O O . ILE A 1 103 ? 2.293 8.055 11.539 1 98.19 103 ILE A O 1
ATOM 808 N N . ALA A 1 104 ? 0.736 6.895 12.594 1 98.56 104 ALA A N 1
ATOM 809 C CA . ALA A 1 104 ? -0.138 6.688 11.445 1 98.56 104 ALA A CA 1
ATOM 810 C C . ALA A 1 104 ? -1.427 7.496 11.586 1 98.56 104 ALA A C 1
ATOM 812 O O . ALA A 1 104 ? -2.006 7.57 12.672 1 98.56 104 ALA A O 1
ATOM 813 N N . ILE A 1 105 ? -1.8 8.148 10.539 1 98.75 105 ILE A N 1
ATOM 814 C CA . ILE A 1 105 ? -3.078 8.852 10.539 1 98.75 105 ILE A CA 1
ATOM 815 C C . ILE A 1 105 ? -4.102 8.062 9.727 1 98.75 105 ILE A C 1
ATOM 817 O O . ILE A 1 105 ? -3.838 7.703 8.578 1 98.75 105 ILE A O 1
ATOM 821 N N . LEU A 1 106 ? -5.297 7.875 10.328 1 98.56 106 LEU A N 1
ATOM 822 C CA . LEU A 1 106 ? -6.324 7.023 9.727 1 98.56 106 LEU A CA 1
ATOM 823 C C . LEU A 1 106 ? -7.613 7.809 9.5 1 98.56 106 LEU A C 1
ATOM 825 O O . LEU A 1 106 ? -7.938 8.711 10.273 1 98.56 106 LEU A O 1
ATOM 829 N N . SER A 1 107 ? -8.25 7.48 8.453 1 98.44 107 SER A N 1
ATOM 830 C CA . SER A 1 107 ? -9.664 7.82 8.297 1 98.44 107 SER A CA 1
ATOM 831 C C . SER A 1 107 ? -10.562 6.695 8.805 1 98.44 107 SER A C 1
ATOM 833 O O . SER A 1 107 ? -10.594 5.613 8.219 1 98.44 107 SER A O 1
ATOM 835 N N . THR A 1 108 ? -11.234 6.898 9.938 1 97.88 108 THR A N 1
ATOM 836 C CA . THR A 1 108 ? -12.078 5.895 10.578 1 97.88 108 THR A CA 1
ATOM 837 C C . THR A 1 108 ? -13.547 6.277 10.484 1 97.88 108 THR A C 1
ATOM 839 O O . THR A 1 108 ? -13.883 7.352 9.977 1 97.88 108 THR A O 1
ATOM 842 N N . SER A 1 109 ? -14.359 5.344 10.938 1 95.56 109 SER A N 1
ATOM 843 C CA . SER A 1 109 ? -15.789 5.637 10.992 1 95.56 109 SER A CA 1
ATOM 844 C C . SER A 1 109 ? -16.078 6.77 11.969 1 95.56 109 SER A C 1
ATOM 846 O O . SER A 1 109 ? -17.125 7.414 11.875 1 95.56 109 SER A O 1
ATOM 848 N N . SER A 1 110 ? -15.125 7.023 12.844 1 96.06 110 SER A N 1
ATOM 849 C CA . SER A 1 110 ? -15.32 8.047 13.867 1 96.06 110 SER A CA 1
ATOM 850 C C . SER A 1 110 ? -14.523 9.305 13.555 1 96.06 110 SER A C 1
ATOM 852 O O . SER A 1 110 ? -14.359 10.172 14.414 1 96.06 110 SER A O 1
ATOM 854 N N . GLY A 1 111 ? -13.922 9.328 12.352 1 97.19 111 GLY A N 1
ATOM 855 C CA . GLY A 1 111 ? -13.148 10.5 11.969 1 97.19 111 GLY A CA 1
ATOM 856 C C . GLY A 1 111 ? -11.68 10.195 11.734 1 97.19 111 GLY A C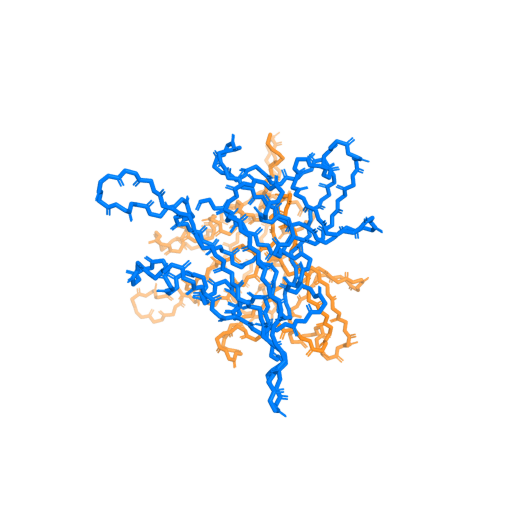 1
ATOM 857 O O . GLY A 1 111 ? -11.266 9.039 11.789 1 97.19 111 GLY A O 1
ATOM 858 N N . ILE A 1 112 ? -11 11.242 11.414 1 98.38 112 ILE A N 1
ATOM 859 C CA . ILE A 1 112 ? -9.57 11.125 11.172 1 98.38 112 ILE A CA 1
ATOM 860 C C . ILE A 1 112 ? -8.812 11.219 12.492 1 98.38 112 ILE A C 1
ATOM 862 O O . ILE A 1 112 ? -9.023 12.141 13.281 1 98.38 112 ILE A O 1
ATOM 866 N N . MET A 1 113 ? -7.938 10.266 12.656 1 98.19 113 MET A N 1
ATOM 867 C CA . MET A 1 113 ? -7.234 10.227 13.93 1 98.19 113 MET A CA 1
ATOM 868 C C . MET A 1 113 ? -5.941 9.422 13.812 1 98.19 113 MET A C 1
ATOM 870 O O . MET A 1 113 ? -5.664 8.836 12.766 1 98.19 113 MET A O 1
ATOM 874 N N . THR A 1 114 ? -5.18 9.406 14.859 1 98.19 114 THR A N 1
ATOM 875 C CA . THR A 1 114 ? -3.92 8.672 14.867 1 98.19 114 THR A CA 1
ATOM 876 C C . THR A 1 114 ? -4.16 7.184 15.117 1 98.19 114 THR A C 1
ATOM 878 O O . THR A 1 114 ? -5.242 6.789 15.555 1 98.19 114 THR A O 1
ATOM 881 N N . ASP A 1 115 ? -3.195 6.418 14.867 1 97.62 115 ASP A N 1
ATOM 882 C CA . ASP A 1 115 ? -3.262 4.988 15.141 1 97.62 115 ASP A CA 1
ATOM 883 C C . ASP A 1 115 ? -3.473 4.723 16.625 1 97.62 115 ASP A C 1
ATOM 885 O O . ASP A 1 115 ? -4.199 3.805 17.016 1 97.62 115 ASP A O 1
ATOM 889 N N . GLN A 1 116 ? -2.832 5.508 17.438 1 96.25 116 GLN A N 1
ATOM 890 C CA . GLN A 1 116 ? -2.965 5.355 18.891 1 96.25 116 GLN A CA 1
ATOM 891 C C . GLN A 1 116 ? -4.406 5.594 19.328 1 96.25 116 GLN A C 1
ATOM 893 O O . GLN A 1 116 ? -4.973 4.785 20.062 1 96.25 116 GLN A O 1
ATOM 898 N N . THR A 1 117 ? -4.926 6.668 18.922 1 97.31 117 THR A N 1
ATOM 899 C CA . THR A 1 117 ? -6.301 7 19.281 1 97.31 117 THR A CA 1
ATOM 900 C C . THR A 1 117 ? -7.266 5.938 18.766 1 97.31 117 THR A C 1
ATOM 902 O O . THR A 1 117 ? -8.164 5.504 19.484 1 97.31 117 THR A O 1
ATOM 905 N N . ALA A 1 118 ? -7.102 5.551 17.531 1 97.81 118 ALA A N 1
ATOM 906 C CA . ALA A 1 118 ? -7.949 4.523 16.938 1 97.81 118 ALA A CA 1
ATOM 907 C C . ALA A 1 118 ? -7.879 3.223 17.719 1 97.81 118 ALA A C 1
ATOM 909 O O . ALA A 1 118 ? -8.898 2.559 17.938 1 97.81 118 ALA A O 1
ATOM 910 N N . ARG A 1 119 ? -6.664 2.869 18.094 1 96.31 119 ARG A N 1
ATOM 911 C CA . ARG A 1 119 ? -6.453 1.666 18.891 1 96.31 119 ARG A CA 1
ATOM 912 C C . ARG A 1 119 ? -7.23 1.733 20.203 1 96.31 119 ARG A C 1
ATOM 914 O O . ARG A 1 119 ? -7.875 0.761 20.609 1 96.31 119 ARG A O 1
ATOM 921 N N . HIS A 1 120 ? -7.121 2.861 20.828 1 96.56 120 HIS A N 1
ATOM 922 C CA . HIS A 1 120 ? -7.812 3.068 22.094 1 96.56 120 HIS A CA 1
ATOM 923 C C . HIS A 1 120 ? -9.328 2.967 21.922 1 96.56 120 HIS A C 1
ATOM 925 O O . HIS A 1 120 ? -10.016 2.393 22.766 1 96.56 120 HIS A O 1
ATOM 931 N N . LYS A 1 121 ? -9.797 3.416 20.797 1 97.12 121 LYS A N 1
ATOM 932 C CA . LYS A 1 121 ? -11.234 3.43 20.547 1 97.12 121 LYS A CA 1
ATOM 933 C C . LYS A 1 121 ? -11.695 2.105 19.938 1 97.12 121 LYS A C 1
ATOM 935 O O . LYS A 1 121 ? -12.898 1.886 19.766 1 97.12 121 LYS A O 1
ATOM 940 N N . GLY A 1 122 ? -10.742 1.302 19.516 1 96.31 122 GLY A N 1
ATOM 941 C CA . GLY A 1 122 ? -11.062 0.007 18.938 1 96.31 122 GLY A CA 1
ATOM 942 C C . GLY A 1 122 ? -11.578 0.1 17.516 1 96.31 122 GLY A C 1
ATOM 943 O O . GLY A 1 122 ? -12.453 -0.673 17.109 1 96.31 122 GLY A O 1
ATOM 944 N N . CYS A 1 123 ? -11.141 1.075 16.797 1 96.38 123 CYS A N 1
ATOM 945 C CA . CYS A 1 123 ? -11.609 1.228 15.414 1 96.38 123 CYS A CA 1
ATOM 946 C C . CYS A 1 123 ? -10.453 1.08 14.43 1 96.38 123 CYS A C 1
ATOM 948 O O . CYS A 1 123 ? -9.312 1.42 14.75 1 96.38 123 CYS A O 1
ATOM 950 N N . GLY A 1 124 ? -10.742 0.506 13.281 1 96.75 124 GLY A N 1
ATOM 951 C CA . GLY A 1 124 ? -9.852 0.499 12.133 1 96.75 124 GLY A CA 1
ATOM 952 C C . GLY A 1 124 ? -10.195 1.554 11.102 1 96.75 124 GLY A C 1
ATOM 953 O O . GLY A 1 124 ? -10.867 2.537 11.406 1 96.75 124 GLY A O 1
ATOM 954 N N . GLY A 1 125 ? -9.578 1.383 9.961 1 97.75 125 GLY A N 1
ATOM 955 C CA . GLY A 1 125 ? -9.906 2.316 8.891 1 97.75 125 GLY A CA 1
ATOM 956 C C . GLY A 1 125 ? -8.844 2.373 7.809 1 97.75 125 GLY A C 1
ATOM 957 O O . GLY A 1 125 ? -8.008 1.474 7.703 1 97.75 125 GLY A O 1
ATOM 958 N N . GLU A 1 126 ? -9.07 3.393 6.977 1 98.38 126 GLU A N 1
ATOM 959 C CA . GLU A 1 126 ? -8.133 3.645 5.891 1 98.38 126 GLU A CA 1
ATOM 960 C C . GLU A 1 126 ? -6.871 4.336 6.402 1 98.38 126 GLU A C 1
ATOM 962 O O . GLU A 1 126 ? -6.949 5.387 7.047 1 98.38 126 GLU A O 1
ATOM 967 N N . VAL A 1 127 ? -5.703 3.781 6.156 1 98.62 127 VAL A N 1
ATOM 968 C CA . VAL A 1 127 ? -4.445 4.398 6.555 1 98.62 127 VAL A CA 1
ATOM 969 C C . VAL A 1 127 ? -4.031 5.449 5.527 1 98.62 127 VAL A C 1
ATOM 971 O O . VAL A 1 127 ? -3.627 5.109 4.41 1 98.62 127 VAL A O 1
ATOM 974 N N . LEU A 1 128 ? -4.039 6.668 5.93 1 98.5 128 LEU A N 1
ATOM 975 C CA . LEU A 1 128 ? -3.822 7.762 4.988 1 98.5 128 LEU A CA 1
ATOM 976 C C . LEU A 1 128 ? -2.332 8.008 4.777 1 98.5 128 LEU A C 1
ATOM 978 O O . LEU A 1 128 ? -1.873 8.133 3.641 1 98.5 128 LEU A O 1
ATOM 982 N N . CYS A 1 129 ? -1.6 8.023 5.852 1 98.75 129 CYS A N 1
ATOM 983 C CA . CYS A 1 129 ? -0.183 8.352 5.754 1 98.75 129 CYS A CA 1
ATOM 984 C C . CYS A 1 129 ? 0.549 8.023 7.047 1 98.75 129 CYS A C 1
ATOM 986 O O . CYS A 1 129 ? -0.083 7.777 8.078 1 98.75 129 CYS A O 1
ATOM 988 N N . TYR A 1 130 ? 1.782 7.949 7.031 1 98.69 130 TYR A N 1
ATOM 989 C CA . TYR A 1 130 ? 2.705 7.848 8.156 1 98.69 130 TYR A CA 1
ATOM 990 C C . TYR A 1 130 ? 3.527 9.125 8.305 1 98.69 130 TYR A C 1
ATOM 992 O O . TYR A 1 130 ? 3.953 9.711 7.305 1 98.69 130 TYR A O 1
ATOM 1000 N N . ILE A 1 131 ? 3.826 9.43 9.531 1 98.56 131 ILE A N 1
ATOM 1001 C CA . ILE A 1 131 ? 4.625 10.625 9.797 1 98.56 131 ILE A CA 1
ATOM 1002 C C . ILE A 1 131 ? 5.578 10.359 10.961 1 98.56 131 ILE A C 1
ATOM 1004 O O . ILE A 1 131 ? 5.191 9.75 11.961 1 98.56 131 ILE A O 1
ATOM 1008 N N . TRP A 1 132 ? 6.832 10.828 10.75 1 97.31 132 TRP A N 1
ATOM 1009 C CA . TRP A 1 132 ? 7.766 10.789 11.867 1 97.31 132 TRP A CA 1
ATOM 1010 C C . TRP A 1 132 ? 8.852 11.852 11.711 1 97.31 132 TRP A C 1
ATOM 1012 O O . TRP A 1 132 ? 9.086 12.344 10.609 1 97.31 132 TRP A O 1
ATOM 1022 N N . MET B 1 1 ? 2.969 -14.023 14.562 1 42.72 1 MET B N 1
ATOM 1023 C CA . MET B 1 1 ? 3.051 -13.344 13.273 1 42.72 1 MET B CA 1
ATOM 1024 C C . MET B 1 1 ? 2.254 -14.086 12.211 1 42.72 1 MET B C 1
ATOM 1026 O O . MET B 1 1 ? 2.432 -15.289 12.023 1 42.72 1 MET B O 1
ATOM 1030 N N . VAL B 1 2 ? 1.105 -13.68 11.938 1 58.22 2 VAL B N 1
ATOM 1031 C CA . VAL B 1 2 ? 0.283 -14.492 11.047 1 58.22 2 VAL B CA 1
ATOM 1032 C C . VAL B 1 2 ? 1.059 -14.797 9.766 1 58.22 2 VAL B C 1
ATOM 1034 O O . VAL B 1 2 ? 1.724 -13.922 9.211 1 58.22 2 VAL B O 1
ATOM 1037 N N . ASN B 1 3 ? 1.336 -16.062 9.539 1 79.31 3 ASN B N 1
ATOM 1038 C CA . ASN B 1 3 ? 2.105 -16.609 8.422 1 79.31 3 ASN B CA 1
ATOM 1039 C C . ASN B 1 3 ? 1.523 -16.188 7.082 1 79.31 3 ASN B C 1
ATOM 1041 O O . ASN B 1 3 ? 0.346 -16.422 6.805 1 79.31 3 ASN B O 1
ATOM 1045 N N . ASP B 1 4 ? 2.172 -15.289 6.246 1 95 4 ASP B N 1
ATOM 1046 C CA . ASP B 1 4 ? 1.763 -14.797 4.934 1 95 4 ASP B CA 1
ATOM 1047 C C . ASP B 1 4 ? 2.162 -15.773 3.83 1 95 4 ASP B C 1
ATOM 1049 O O . ASP B 1 4 ? 3.264 -15.688 3.281 1 95 4 ASP B O 1
ATOM 1053 N N . THR B 1 5 ? 1.268 -16.703 3.533 1 96.25 5 THR B N 1
ATOM 1054 C CA . THR B 1 5 ? 1.556 -17.766 2.592 1 96.25 5 THR B CA 1
ATOM 1055 C C . THR B 1 5 ? 1.756 -17.219 1.183 1 96.25 5 THR B C 1
ATOM 1057 O O . THR B 1 5 ? 2.494 -17.797 0.382 1 96.25 5 THR B O 1
ATOM 1060 N N . ILE B 1 6 ? 1.093 -16.125 0.862 1 98.19 6 ILE B N 1
ATOM 1061 C CA . ILE B 1 6 ? 1.25 -15.531 -0.457 1 98.19 6 ILE B CA 1
ATOM 1062 C C . ILE B 1 6 ? 2.67 -14.984 -0.61 1 98.19 6 ILE B C 1
ATOM 1064 O O . ILE B 1 6 ? 3.34 -15.258 -1.61 1 98.19 6 ILE B O 1
ATOM 1068 N N . ALA B 1 7 ? 3.068 -14.219 0.416 1 98.06 7 ALA B N 1
ATOM 1069 C CA . ALA B 1 7 ? 4.438 -13.711 0.397 1 98.06 7 ALA B CA 1
ATOM 1070 C C . ALA B 1 7 ? 5.445 -14.844 0.271 1 98.06 7 ALA B C 1
ATOM 1072 O O . ALA B 1 7 ? 6.43 -14.734 -0.468 1 98.06 7 ALA B O 1
ATOM 1073 N N . ASP B 1 8 ? 5.223 -15.953 0.968 1 97.69 8 ASP B N 1
ATOM 1074 C CA . ASP B 1 8 ? 6.113 -17.109 0.923 1 97.69 8 ASP B CA 1
ATOM 1075 C C . ASP B 1 8 ? 6.168 -17.703 -0.481 1 97.69 8 ASP B C 1
ATOM 1077 O O . ASP B 1 8 ? 7.238 -18.078 -0.96 1 97.69 8 ASP B O 1
ATOM 1081 N N . MET B 1 9 ? 5.051 -17.766 -1.066 1 98.31 9 MET B N 1
ATOM 1082 C CA . MET B 1 9 ? 4.988 -18.312 -2.422 1 98.31 9 MET B CA 1
ATOM 1083 C C . MET B 1 9 ? 5.766 -17.422 -3.395 1 98.31 9 MET B C 1
ATOM 1085 O O . MET B 1 9 ? 6.547 -17.938 -4.203 1 98.31 9 MET B O 1
ATOM 1089 N N . LEU B 1 10 ? 5.531 -16.141 -3.344 1 98.69 10 LEU B N 1
ATOM 1090 C CA . LEU B 1 10 ? 6.211 -15.211 -4.242 1 98.69 10 LEU B CA 1
ATOM 1091 C C . LEU B 1 10 ? 7.723 -15.289 -4.062 1 98.69 10 LEU B C 1
ATOM 1093 O O . LEU B 1 10 ? 8.469 -15.32 -5.047 1 98.69 10 LEU B O 1
ATOM 1097 N N . THR B 1 11 ? 8.07 -15.352 -2.865 1 98.06 11 THR B N 1
ATOM 1098 C CA . THR B 1 11 ? 9.492 -15.469 -2.568 1 98.06 11 THR B CA 1
ATOM 1099 C C . THR B 1 11 ? 10.055 -16.766 -3.115 1 98.06 11 THR B C 1
ATOM 1101 O O . THR B 1 11 ? 11.156 -16.797 -3.68 1 98.06 11 THR B O 1
ATOM 1104 N N . GLY B 1 12 ? 9.367 -17.828 -2.951 1 98.12 12 GLY B N 1
ATOM 1105 C CA . GLY B 1 12 ? 9.805 -19.109 -3.469 1 98.12 12 GLY B CA 1
ATOM 1106 C C . GLY B 1 12 ? 10.016 -19.109 -4.973 1 98.12 12 GLY B C 1
ATOM 1107 O O . GLY B 1 12 ? 11.023 -19.625 -5.465 1 98.12 12 GLY B O 1
ATOM 1108 N N . ILE B 1 13 ? 9.109 -18.531 -5.594 1 98.62 13 ILE B N 1
ATOM 1109 C CA . ILE B 1 13 ? 9.203 -18.469 -7.047 1 98.62 13 ILE B CA 1
ATOM 1110 C C . ILE B 1 13 ? 10.383 -17.578 -7.445 1 98.62 13 ILE B C 1
ATOM 1112 O O . ILE B 1 13 ? 11.164 -17.938 -8.328 1 98.62 13 ILE B O 1
ATOM 1116 N N . ARG B 1 14 ? 10.469 -16.484 -6.809 1 98.44 14 ARG B N 1
ATOM 1117 C CA . ARG B 1 14 ? 11.562 -15.562 -7.098 1 98.44 14 ARG B CA 1
ATOM 1118 C C . ARG B 1 14 ? 12.914 -16.234 -6.898 1 98.44 14 ARG B C 1
ATOM 1120 O O . ARG B 1 14 ? 13.797 -16.141 -7.754 1 98.44 14 ARG B O 1
ATOM 1127 N N . ASN B 1 15 ? 13.055 -16.875 -5.773 1 98 15 ASN B N 1
ATOM 1128 C CA . ASN B 1 15 ? 14.312 -17.547 -5.461 1 98 15 ASN B CA 1
ATOM 1129 C C . ASN B 1 15 ? 14.633 -18.641 -6.469 1 98 15 ASN B C 1
ATOM 1131 O O . ASN B 1 15 ? 15.789 -18.797 -6.883 1 98 15 ASN B O 1
ATOM 1135 N N . ALA B 1 16 ? 13.711 -19.359 -6.812 1 98.31 16 ALA B N 1
ATOM 1136 C CA . ALA B 1 16 ? 13.906 -20.422 -7.809 1 98.31 16 ALA B CA 1
ATOM 1137 C C . ALA B 1 16 ? 14.352 -19.828 -9.148 1 98.31 16 ALA B C 1
ATOM 1139 O O . ALA B 1 16 ? 15.258 -20.359 -9.789 1 98.31 16 ALA B O 1
ATOM 1140 N N . ASN B 1 17 ? 13.711 -18.766 -9.547 1 97.56 17 ASN B N 1
ATOM 1141 C CA . ASN B 1 17 ? 14.086 -18.094 -10.789 1 97.56 17 ASN B CA 1
ATOM 1142 C C . ASN B 1 17 ? 15.523 -17.594 -10.742 1 97.56 17 ASN B C 1
ATOM 1144 O O . ASN B 1 17 ? 16.266 -17.734 -11.711 1 97.56 17 ASN B O 1
ATOM 1148 N N . LEU B 1 18 ? 15.812 -16.984 -9.633 1 96.19 18 LEU B N 1
ATOM 1149 C CA . LEU B 1 18 ? 17.156 -16.469 -9.469 1 96.19 18 LEU B CA 1
ATOM 1150 C C . LEU B 1 18 ? 18.203 -17.578 -9.586 1 96.19 18 LEU B C 1
ATOM 1152 O O . LEU B 1 18 ? 19.281 -17.375 -10.148 1 96.19 18 LEU B O 1
ATOM 1156 N N . ALA B 1 19 ? 17.859 -18.719 -9.141 1 96.75 19 ALA B N 1
ATOM 1157 C CA . ALA B 1 19 ? 18.766 -19.875 -9.164 1 96.75 19 ALA B CA 1
ATOM 1158 C C . ALA B 1 19 ? 18.594 -20.672 -10.461 1 96.75 19 ALA B C 1
ATOM 1160 O O . ALA B 1 19 ? 19.25 -21.703 -10.648 1 96.75 19 ALA B O 1
ATOM 1161 N N . LYS B 1 20 ? 17.719 -20.297 -11.281 1 96 20 LYS B N 1
ATOM 1162 C CA . LYS B 1 20 ? 17.438 -20.922 -12.578 1 96 20 LYS B CA 1
ATOM 1163 C C . LYS B 1 20 ? 16.938 -22.344 -12.398 1 96 20 LYS B C 1
ATOM 1165 O O . LYS B 1 20 ? 17.266 -23.234 -13.195 1 96 20 LYS B O 1
ATOM 1170 N N . HIS B 1 21 ? 16.219 -22.547 -11.312 1 97.75 21 HIS B N 1
ATOM 1171 C CA . HIS B 1 21 ? 15.578 -23.844 -11.102 1 97.75 21 HIS B CA 1
ATOM 1172 C C . HIS B 1 21 ? 14.383 -24.016 -12.031 1 97.75 21 HIS B C 1
ATOM 1174 O O . HIS B 1 21 ? 13.688 -23.062 -12.352 1 97.75 21 HIS B O 1
ATOM 1180 N N . LYS B 1 22 ? 14.164 -25.25 -12.375 1 97.56 22 LYS B N 1
ATOM 1181 C CA . LYS B 1 22 ? 13.016 -25.562 -13.227 1 97.56 22 LYS B CA 1
ATOM 1182 C C . LYS B 1 22 ? 11.727 -25.594 -12.406 1 97.56 22 LYS B C 1
ATOM 1184 O O . LYS B 1 22 ? 10.641 -25.359 -12.945 1 97.56 22 LYS B O 1
ATOM 1189 N N . VAL B 1 23 ? 11.945 -25.891 -11.117 1 98.38 23 VAL B N 1
ATOM 1190 C CA . VAL B 1 23 ? 10.766 -26.109 -10.289 1 98.38 23 VAL B CA 1
ATOM 1191 C C . VAL B 1 23 ? 10.883 -25.297 -9 1 98.38 23 VAL B C 1
ATOM 1193 O O . VAL B 1 23 ? 11.953 -25.219 -8.398 1 98.38 23 VAL B O 1
ATOM 1196 N N . ALA B 1 24 ? 9.82 -24.656 -8.633 1 98.38 24 ALA B N 1
ATOM 1197 C CA . ALA B 1 24 ? 9.703 -24 -7.328 1 98.38 24 ALA B CA 1
ATOM 1198 C C . ALA B 1 24 ? 8.75 -24.766 -6.414 1 98.38 24 ALA B C 1
ATOM 1200 O O . ALA B 1 24 ? 7.691 -25.219 -6.852 1 98.38 24 ALA B O 1
ATOM 1201 N N . ARG B 1 25 ? 9.148 -24.906 -5.148 1 96.62 25 ARG B N 1
ATOM 1202 C CA . ARG B 1 25 ? 8.328 -25.578 -4.152 1 96.62 25 ARG B CA 1
ATOM 1203 C C . ARG B 1 25 ? 7.703 -24.578 -3.189 1 96.62 25 ARG B C 1
ATOM 1205 O O . ARG B 1 25 ? 8.414 -23.766 -2.582 1 96.62 25 ARG B O 1
ATOM 1212 N N . VAL B 1 26 ? 6.41 -24.656 -3.133 1 97 26 VAL B N 1
ATOM 1213 C CA . VAL B 1 26 ? 5.73 -23.734 -2.236 1 97 26 VAL B CA 1
ATOM 1214 C C . VAL B 1 26 ? 4.652 -24.469 -1.444 1 97 26 VAL B C 1
ATOM 1216 O O . VAL B 1 26 ? 4.164 -25.516 -1.876 1 97 26 VAL B O 1
ATOM 1219 N N . LYS B 1 27 ? 4.27 -23.922 -0.302 1 96.19 27 LYS B N 1
ATOM 1220 C CA . LYS B 1 27 ? 3.211 -24.516 0.511 1 96.19 27 LYS B CA 1
ATOM 1221 C C . LYS B 1 27 ? 1.865 -24.453 -0.207 1 96.19 27 LYS B C 1
ATOM 1223 O O . LYS B 1 27 ? 1.521 -23.422 -0.805 1 96.19 27 LYS B O 1
ATOM 1228 N N . ALA B 1 28 ? 1.179 -25.609 -0.11 1 96.81 28 ALA B N 1
ATOM 1229 C CA . ALA B 1 28 ? -0.142 -25.641 -0.731 1 96.81 28 ALA B CA 1
ATOM 1230 C C . ALA B 1 28 ? -1.217 -25.141 0.229 1 96.81 28 ALA B C 1
ATOM 1232 O O . ALA B 1 28 ? -1.381 -25.688 1.325 1 96.81 28 ALA B O 1
ATOM 1233 N N . THR B 1 29 ? -1.81 -24.172 -0.081 1 95.62 29 THR B N 1
ATOM 1234 C CA . THR B 1 29 ? -3.01 -23.656 0.568 1 95.62 29 THR B CA 1
ATOM 1235 C C . THR B 1 29 ? -4.102 -23.375 -0.46 1 95.62 29 THR B C 1
ATOM 1237 O O . THR B 1 29 ? -3.867 -23.469 -1.666 1 95.62 29 THR B O 1
ATOM 1240 N N . LYS B 1 30 ? -5.266 -23.094 0.019 1 95.69 30 LYS B N 1
ATOM 1241 C CA . LYS B 1 30 ? -6.344 -22.75 -0.91 1 95.69 30 LYS B CA 1
ATOM 1242 C C . LYS B 1 30 ? -5.957 -21.578 -1.803 1 95.69 30 LYS B C 1
ATOM 1244 O O . LYS B 1 30 ? -6.125 -21.641 -3.023 1 95.69 30 LYS B O 1
ATOM 1249 N N . ILE B 1 31 ? -5.344 -20.578 -1.218 1 97.06 31 ILE B N 1
ATOM 1250 C CA . ILE B 1 31 ? -5.027 -19.359 -1.959 1 97.06 31 ILE B CA 1
ATOM 1251 C C . ILE B 1 31 ? -3.861 -19.625 -2.906 1 97.06 31 ILE B C 1
ATOM 1253 O O . ILE B 1 31 ? -3.871 -19.172 -4.055 1 97.06 31 ILE B O 1
ATOM 1257 N N . THR B 1 32 ? -2.875 -20.344 -2.422 1 98 32 THR B N 1
ATOM 1258 C CA . THR B 1 32 ? -1.733 -20.578 -3.301 1 98 32 THR B CA 1
ATOM 1259 C C . THR B 1 32 ? -2.131 -21.453 -4.48 1 98 32 THR B C 1
ATOM 1261 O O . THR B 1 32 ? -1.596 -21.312 -5.582 1 98 32 THR B O 1
ATOM 1264 N N . ARG B 1 33 ? -3.029 -22.328 -4.312 1 97.94 33 ARG B N 1
ATOM 1265 C CA . ARG B 1 33 ? -3.561 -23.125 -5.414 1 97.94 33 ARG B CA 1
ATOM 1266 C C . ARG B 1 33 ? -4.238 -22.234 -6.453 1 97.94 33 ARG B C 1
ATOM 1268 O O . ARG B 1 33 ? -4.035 -22.406 -7.656 1 97.94 33 ARG B O 1
ATOM 1275 N N . CYS B 1 34 ? -5.004 -21.328 -5.996 1 98.5 34 CYS B N 1
ATOM 1276 C CA . CYS B 1 34 ? -5.707 -20.422 -6.883 1 98.5 34 CYS B CA 1
ATOM 1277 C C . CYS B 1 34 ? -4.727 -19.547 -7.664 1 98.5 34 CYS B C 1
ATOM 1279 O O . CYS B 1 34 ? -4.887 -19.359 -8.867 1 98.5 34 CYS B O 1
ATOM 1281 N N . LEU B 1 35 ? -3.732 -19.094 -6.984 1 98.69 35 LEU B N 1
ATOM 1282 C CA . LEU B 1 35 ? -2.719 -18.266 -7.625 1 98.69 35 LEU B CA 1
ATOM 1283 C C . LEU B 1 35 ? -1.964 -19.047 -8.688 1 98.69 35 LEU B C 1
ATOM 1285 O O . LEU B 1 35 ? -1.717 -18.547 -9.789 1 98.69 35 LEU B O 1
ATOM 1289 N N . ALA B 1 36 ? -1.643 -20.266 -8.359 1 98.62 36 ALA B N 1
ATOM 1290 C CA . ALA B 1 36 ? -0.95 -21.125 -9.32 1 98.62 36 ALA B CA 1
ATOM 1291 C C . ALA B 1 36 ? -1.791 -21.328 -10.57 1 98.62 36 ALA B C 1
ATOM 1293 O O . ALA B 1 36 ? -1.265 -21.328 -11.688 1 98.62 36 ALA B O 1
ATOM 1294 N N . ASN B 1 37 ? -3.008 -21.531 -10.336 1 98.69 37 ASN B N 1
ATOM 1295 C CA . ASN B 1 37 ? -3.916 -21.719 -11.461 1 98.69 37 ASN B CA 1
ATOM 1296 C C . ASN B 1 37 ? -3.967 -20.469 -12.352 1 98.69 37 ASN B C 1
ATOM 1298 O O . ASN B 1 37 ? -3.955 -20.578 -13.578 1 98.69 37 ASN B O 1
ATOM 1302 N N . VAL B 1 38 ? -4.02 -19.297 -11.773 1 98.69 38 VAL B N 1
ATOM 1303 C CA . VAL B 1 38 ? -4.035 -18.062 -12.531 1 98.69 38 VAL B CA 1
ATOM 1304 C C . VAL B 1 38 ? -2.74 -17.922 -13.328 1 98.69 38 VAL B C 1
ATOM 1306 O O . VAL B 1 38 ? -2.764 -17.547 -14.508 1 98.69 38 VAL B O 1
ATOM 1309 N N . LEU B 1 39 ? -1.65 -18.234 -12.711 1 98.56 39 LEU B N 1
ATOM 1310 C CA . LEU B 1 39 ? -0.354 -18.125 -13.367 1 98.56 39 LEU B CA 1
ATOM 1311 C C . LEU B 1 39 ? -0.283 -19.047 -14.578 1 98.56 39 LEU B C 1
ATOM 1313 O O . LEU B 1 39 ? 0.249 -18.672 -15.625 1 98.56 39 LEU B O 1
ATOM 1317 N N . LYS B 1 40 ? -0.81 -20.234 -14.375 1 98.62 40 LYS B N 1
ATOM 1318 C CA . LYS B 1 40 ? -0.837 -21.203 -15.469 1 98.62 40 LYS B CA 1
ATOM 1319 C C . LYS B 1 40 ? -1.708 -20.719 -16.625 1 98.62 40 LYS B C 1
ATOM 1321 O O . LYS B 1 40 ? -1.285 -20.734 -17.781 1 98.62 40 LYS B O 1
ATOM 1326 N N . GLU B 1 41 ? -2.834 -20.203 -16.297 1 98.06 41 GLU B N 1
ATOM 1327 C CA . GLU B 1 41 ? -3.789 -19.734 -17.281 1 98.06 41 GLU B CA 1
ATOM 1328 C C . GLU B 1 41 ? -3.229 -18.547 -18.062 1 98.06 41 GLU B C 1
ATOM 1330 O O . GLU B 1 41 ? -3.498 -18.391 -19.25 1 98.06 41 GLU B O 1
ATOM 1335 N N . GLU B 1 42 ? -2.436 -17.766 -17.391 1 97.38 42 GLU B N 1
ATOM 1336 C CA . GLU B 1 42 ? -1.856 -16.578 -18.016 1 97.38 42 GLU B CA 1
ATOM 1337 C C . GLU B 1 42 ? -0.589 -16.938 -18.781 1 97.38 42 GLU B C 1
ATOM 1339 O O . GLU B 1 42 ? 0 -16.078 -19.453 1 97.38 42 GLU B O 1
ATOM 1344 N N . GLY B 1 43 ? -0.128 -18.172 -18.641 1 97.31 43 GLY B N 1
ATOM 1345 C CA . GLY B 1 43 ? 1.031 -18.641 -19.375 1 97.31 43 GLY B CA 1
ATOM 1346 C C . GLY B 1 43 ? 2.35 -18.25 -18.734 1 97.31 43 GLY B C 1
ATOM 1347 O O . GLY B 1 43 ? 3.393 -18.25 -19.391 1 97.31 43 GLY B O 1
ATOM 1348 N N . LEU B 1 44 ? 2.279 -17.875 -17.516 1 97.88 44 LEU B N 1
ATOM 1349 C CA . LEU B 1 44 ? 3.479 -17.422 -16.828 1 97.88 44 LEU B CA 1
ATOM 1350 C C . LEU B 1 44 ? 4.266 -18.594 -16.266 1 97.88 44 LEU B C 1
ATOM 1352 O O . LEU B 1 44 ? 5.461 -18.469 -15.977 1 97.88 44 LEU B O 1
ATOM 1356 N N . ILE B 1 45 ? 3.555 -19.688 -16.047 1 98.44 45 ILE B N 1
ATOM 1357 C CA . ILE B 1 45 ? 4.199 -20.953 -15.672 1 98.44 45 ILE B CA 1
ATOM 1358 C C . ILE B 1 45 ? 3.74 -22.062 -16.609 1 98.44 45 ILE B C 1
ATOM 1360 O O . ILE B 1 45 ? 2.764 -21.906 -17.344 1 98.44 45 ILE B O 1
ATOM 1364 N N . GLN B 1 46 ? 4.492 -23.141 -16.594 1 98.06 46 GLN B N 1
ATOM 1365 C CA . GLN B 1 46 ? 4.145 -24.266 -17.453 1 98.06 46 GLN B CA 1
ATOM 1366 C C . GLN B 1 46 ? 2.992 -25.078 -16.859 1 98.06 46 GLN B C 1
ATOM 1368 O O . GLN B 1 46 ? 2.02 -25.375 -17.562 1 98.06 46 GLN B O 1
ATOM 1373 N N . ASN B 1 47 ? 3.131 -25.484 -15.727 1 98.06 47 ASN B N 1
ATOM 1374 C CA . ASN B 1 47 ? 2.164 -26.281 -14.977 1 98.06 47 ASN B CA 1
ATOM 1375 C C . ASN B 1 47 ? 2.496 -26.312 -13.492 1 98.06 47 ASN B C 1
ATOM 1377 O O . ASN B 1 47 ? 3.445 -25.672 -13.047 1 98.06 47 ASN B O 1
ATOM 1381 N N . PHE B 1 48 ? 1.561 -26.969 -12.727 1 98.5 48 PHE B N 1
ATOM 1382 C CA . PHE B 1 48 ? 1.887 -27.25 -11.336 1 98.5 48 PHE B CA 1
ATOM 1383 C C . PHE B 1 48 ? 1.204 -28.516 -10.867 1 98.5 48 PHE B C 1
ATOM 1385 O O . PHE B 1 48 ? 0.201 -28.938 -11.445 1 98.5 48 PHE B O 1
ATOM 1392 N N . GLU B 1 49 ? 1.9 -29.094 -9.844 1 97.62 49 GLU B N 1
ATOM 1393 C CA . GLU B 1 49 ? 1.365 -30.297 -9.227 1 97.62 49 GLU B CA 1
ATOM 1394 C C . GLU B 1 49 ? 1.419 -30.219 -7.703 1 97.62 49 GLU B C 1
ATOM 1396 O O . GLU B 1 49 ? 2.248 -29.484 -7.145 1 97.62 49 GLU B O 1
ATOM 1401 N N . GLU B 1 50 ? 0.465 -30.906 -7.094 1 96.44 50 GLU B N 1
ATOM 1402 C CA . GLU B 1 50 ? 0.459 -30.938 -5.637 1 96.44 50 GLU B CA 1
ATOM 1403 C C . GLU B 1 50 ? 0.963 -32.281 -5.117 1 96.44 50 GLU B C 1
ATOM 1405 O O . GLU B 1 50 ? 0.555 -33.344 -5.609 1 96.44 50 GLU B O 1
ATOM 1410 N N . ILE B 1 51 ? 1.89 -32.219 -4.242 1 94.5 51 ILE B N 1
ATOM 1411 C CA . ILE B 1 51 ? 2.432 -33.438 -3.658 1 94.5 51 ILE B CA 1
ATOM 1412 C C . ILE B 1 51 ? 2.18 -33.438 -2.152 1 94.5 51 ILE B C 1
ATOM 1414 O O . ILE B 1 51 ? 2.252 -32.406 -1.5 1 94.5 51 ILE B O 1
ATOM 1418 N N . GLU B 1 52 ? 1.75 -34.531 -1.663 1 89.94 52 GLU B N 1
ATOM 1419 C CA . GLU B 1 52 ? 1.536 -34.688 -0.229 1 89.94 52 GLU B CA 1
ATOM 1420 C C . GLU B 1 52 ? 2.803 -35.188 0.461 1 89.94 52 GLU B C 1
ATOM 1422 O O . GLU B 1 52 ? 3.441 -36.156 -0.007 1 89.94 52 GLU B O 1
ATOM 1427 N N . ASN B 1 53 ? 3.164 -34.312 1.398 1 79.75 53 ASN B N 1
ATOM 1428 C CA . ASN B 1 53 ? 4.242 -34.812 2.242 1 79.75 53 ASN B CA 1
ATOM 1429 C C . ASN B 1 53 ? 3.764 -35.094 3.664 1 79.75 53 ASN B C 1
ATOM 1431 O O . ASN B 1 53 ? 2.584 -34.938 3.971 1 79.75 53 ASN B O 1
ATOM 1435 N N . ASN B 1 54 ? 4.625 -35.781 4.496 1 77.88 54 ASN B N 1
ATOM 1436 C CA . ASN B 1 54 ? 4.266 -36.219 5.848 1 77.88 54 ASN B CA 1
ATOM 1437 C C . ASN B 1 54 ? 3.809 -35.031 6.695 1 77.88 54 ASN B C 1
ATOM 1439 O O . ASN B 1 54 ? 3.027 -35.188 7.633 1 77.88 54 ASN B O 1
ATOM 1443 N N . LEU B 1 55 ? 4.195 -33.875 6.355 1 74.69 55 LEU B N 1
ATOM 1444 C CA . LEU B 1 55 ? 3.936 -32.75 7.246 1 74.69 55 LEU B CA 1
ATOM 1445 C C . LEU B 1 55 ? 2.967 -31.75 6.605 1 74.69 55 LEU B C 1
ATOM 1447 O O . LEU B 1 55 ? 2.039 -31.266 7.262 1 74.69 55 LEU B O 1
ATOM 1451 N N . GLN B 1 56 ? 3.236 -31.469 5.344 1 83.56 56 GLN B N 1
ATOM 1452 C CA . GLN B 1 56 ? 2.414 -30.453 4.691 1 83.56 56 GLN B CA 1
ATOM 1453 C C . GLN B 1 56 ? 2.371 -30.672 3.18 1 83.56 56 GLN B C 1
ATOM 1455 O O . GLN B 1 56 ? 3.312 -31.219 2.6 1 83.56 56 GLN B O 1
ATOM 1460 N N . ASN B 1 57 ? 1.215 -30.297 2.611 1 93.69 57 ASN B N 1
ATOM 1461 C CA . ASN B 1 57 ? 1.112 -30.344 1.156 1 93.69 57 ASN B CA 1
ATOM 1462 C C . ASN B 1 57 ? 1.921 -29.219 0.499 1 93.69 57 ASN B C 1
ATOM 1464 O O . ASN B 1 57 ? 2.025 -28.125 1.043 1 93.69 57 ASN B O 1
ATOM 1468 N N . GLU B 1 58 ? 2.568 -29.594 -0.587 1 96.75 58 GLU B N 1
ATOM 1469 C CA . GLU B 1 58 ? 3.365 -28.625 -1.332 1 96.75 58 GLU B CA 1
ATOM 1470 C C . GLU B 1 58 ? 2.924 -28.547 -2.791 1 96.75 58 GLU B C 1
ATOM 1472 O O . GLU B 1 58 ? 2.434 -29.531 -3.348 1 96.75 58 GLU B O 1
ATOM 1477 N N . LEU B 1 59 ? 3.051 -27.375 -3.303 1 97.88 59 LEU B N 1
ATOM 1478 C CA . LEU B 1 59 ? 2.908 -27.203 -4.742 1 97.88 59 LEU B CA 1
ATOM 1479 C C . LEU B 1 59 ? 4.27 -27.188 -5.43 1 97.88 59 LEU B C 1
ATOM 1481 O O . LEU B 1 59 ? 5.188 -26.484 -4.996 1 97.88 59 LEU B O 1
ATOM 1485 N N . LEU B 1 60 ? 4.398 -28.031 -6.387 1 98.44 60 LEU B N 1
ATOM 1486 C CA . LEU B 1 60 ? 5.535 -28 -7.297 1 98.44 60 LEU B CA 1
ATOM 1487 C C . LEU B 1 60 ? 5.199 -27.203 -8.555 1 98.44 60 LEU B C 1
ATOM 1489 O O . LEU B 1 60 ? 4.422 -27.656 -9.391 1 98.44 60 LEU B O 1
ATOM 1493 N N . ILE B 1 61 ? 5.777 -26.062 -8.688 1 98.75 61 ILE B N 1
ATOM 1494 C CA . ILE B 1 61 ? 5.473 -25.156 -9.797 1 98.75 61 ILE B CA 1
ATOM 1495 C C . ILE B 1 61 ? 6.566 -25.25 -10.852 1 98.75 61 ILE B C 1
ATOM 1497 O O . ILE B 1 61 ? 7.738 -25 -10.57 1 98.75 61 ILE B O 1
ATOM 1501 N N . SER B 1 62 ? 6.199 -25.609 -12.039 1 98.81 62 SER B N 1
ATOM 1502 C CA . SER B 1 62 ? 7.121 -25.672 -13.172 1 98.81 62 SER B CA 1
ATOM 1503 C C . SER B 1 62 ? 7.297 -24.312 -13.82 1 98.81 62 SER B C 1
ATOM 1505 O O . SER B 1 62 ? 6.371 -23.797 -14.453 1 98.81 62 SER B O 1
ATOM 1507 N N . LEU B 1 63 ? 8.445 -23.828 -13.758 1 98.56 63 LEU B N 1
ATOM 1508 C CA . LEU B 1 63 ? 8.734 -22.469 -14.211 1 98.56 63 LEU B CA 1
ATOM 1509 C C . LEU B 1 63 ? 9.086 -22.453 -15.688 1 98.56 63 LEU B C 1
ATOM 1511 O O . LEU B 1 63 ? 9.422 -23.484 -16.266 1 98.56 63 LEU B O 1
ATOM 1515 N N . LYS B 1 64 ? 9.016 -21.234 -16.266 1 97.75 64 LYS B N 1
ATOM 1516 C CA . LYS B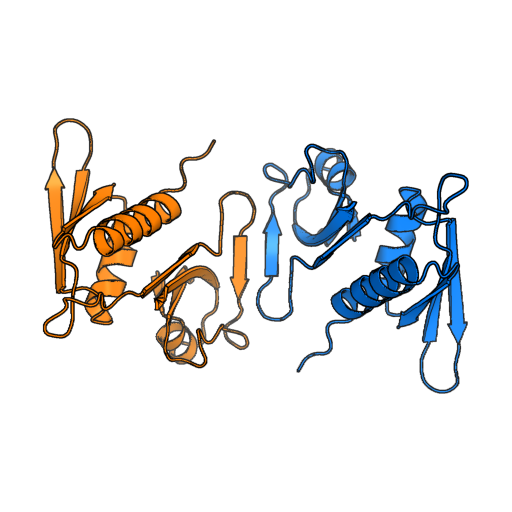 1 64 ? 9.273 -21.062 -17.688 1 97.75 64 LYS B CA 1
ATOM 1517 C C . LYS B 1 64 ? 10.477 -20.141 -17.906 1 97.75 64 LYS B C 1
ATOM 1519 O O . LYS B 1 64 ? 10.648 -19.141 -17.203 1 97.75 64 LYS B O 1
ATOM 1524 N N . TYR B 1 65 ? 11.211 -20.516 -18.969 1 97.19 65 TYR B N 1
ATOM 1525 C CA . TYR B 1 65 ? 12.375 -19.734 -19.359 1 97.19 65 TYR B CA 1
ATOM 1526 C C . TYR B 1 65 ? 12.406 -19.516 -20.875 1 97.19 65 TYR B C 1
ATOM 1528 O O . TYR B 1 65 ? 11.797 -20.281 -21.625 1 97.19 65 TYR B O 1
ATOM 1536 N N . LYS B 1 66 ? 13.055 -18.453 -21.203 1 94.94 66 LYS B N 1
ATOM 1537 C CA . LYS B 1 66 ? 13.148 -18.188 -22.625 1 94.94 66 LYS B CA 1
ATOM 1538 C C . LYS B 1 66 ? 14.602 -17.984 -23.062 1 94.94 66 LYS B C 1
ATOM 1540 O O . LYS B 1 66 ? 15.414 -17.469 -22.281 1 94.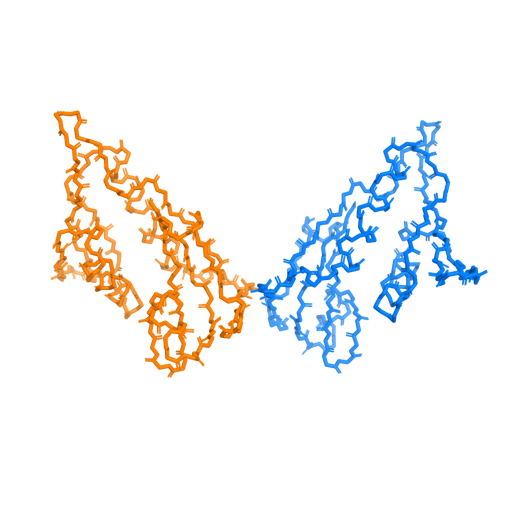94 66 LYS B O 1
ATOM 1545 N N . GLY B 1 67 ? 14.891 -18.406 -24.25 1 90.88 67 GLY B N 1
ATOM 1546 C CA . GLY B 1 67 ? 16.172 -18.156 -24.891 1 90.88 67 GLY B CA 1
ATOM 1547 C C . GLY B 1 67 ? 17.25 -19.141 -24.469 1 90.88 67 GLY B C 1
ATOM 1548 O O . GLY B 1 67 ? 17 -20.031 -23.656 1 90.88 67 GLY B O 1
ATOM 1549 N N . LYS B 1 68 ? 18.516 -19.016 -25.031 1 90.06 68 LYS B N 1
ATOM 1550 C CA . LYS B 1 68 ? 19.656 -19.891 -24.781 1 90.06 68 LYS B CA 1
ATOM 1551 C C . LYS B 1 68 ? 20.219 -19.656 -23.375 1 90.06 68 LYS B C 1
ATOM 1553 O O . LYS B 1 68 ? 20.781 -20.578 -22.766 1 90.06 68 LYS B O 1
ATOM 1558 N N . LYS B 1 69 ? 20 -18.469 -22.891 1 91.31 69 LYS B N 1
ATOM 1559 C CA . LYS B 1 69 ? 20.562 -18.109 -21.594 1 91.31 69 LYS B CA 1
ATOM 1560 C C . LYS B 1 69 ? 19.578 -18.406 -20.469 1 91.31 69 LYS B C 1
ATOM 1562 O O . LYS B 1 69 ? 19.812 -18.031 -19.328 1 91.31 69 LYS B O 1
ATOM 1567 N N . ARG B 1 70 ? 18.453 -18.938 -20.781 1 91.25 70 ARG B N 1
ATOM 1568 C CA . ARG B 1 70 ? 17.422 -19.344 -19.812 1 91.25 70 ARG B CA 1
ATOM 1569 C C . ARG B 1 70 ? 16.953 -18.156 -18.984 1 91.25 70 ARG B C 1
ATOM 1571 O O . ARG B 1 70 ? 16.953 -18.219 -17.75 1 91.25 70 ARG B O 1
ATOM 1578 N N . GLN B 1 71 ? 16.453 -17.156 -19.672 1 95.62 71 GLN B N 1
ATOM 1579 C CA . GLN B 1 71 ? 15.891 -16 -18.984 1 95.62 71 GLN B CA 1
ATOM 1580 C C . GLN B 1 71 ? 14.5 -16.312 -18.438 1 95.62 71 GLN B C 1
ATOM 1582 O O . GLN B 1 71 ? 13.625 -16.766 -19.172 1 95.62 71 GLN B O 1
ATOM 1587 N N . PRO B 1 72 ? 14.32 -16.125 -17.203 1 97.75 72 PRO B N 1
ATOM 1588 C CA . PRO B 1 72 ? 13.008 -16.422 -16.625 1 97.75 72 PRO B CA 1
ATOM 1589 C C . PRO B 1 72 ? 11.883 -15.617 -17.281 1 97.75 72 PRO B C 1
ATOM 1591 O O . PRO B 1 72 ? 12.07 -14.445 -17.594 1 97.75 72 PRO B O 1
ATOM 1594 N N . ILE B 1 73 ? 10.781 -16.172 -17.438 1 97.44 73 ILE B N 1
ATOM 1595 C CA . ILE B 1 73 ? 9.602 -15.477 -17.953 1 97.44 73 ILE B CA 1
ATOM 1596 C C . ILE B 1 73 ? 9.07 -14.516 -16.891 1 97.44 73 ILE B C 1
ATOM 1598 O O . ILE B 1 73 ? 8.695 -13.383 -17.203 1 97.44 73 ILE B O 1
ATOM 1602 N N . ILE B 1 74 ? 9.008 -14.977 -15.648 1 98.06 74 ILE B N 1
ATOM 1603 C CA . ILE B 1 74 ? 8.664 -14.109 -14.531 1 98.06 74 ILE B CA 1
ATOM 1604 C C . ILE B 1 74 ? 9.906 -13.344 -14.062 1 98.06 74 ILE B C 1
ATOM 1606 O O . ILE B 1 74 ? 10.859 -13.945 -13.57 1 98.06 74 ILE B O 1
ATOM 1610 N N . THR B 1 75 ? 9.82 -12.086 -14.141 1 96.19 75 THR B N 1
ATOM 1611 C CA . THR B 1 75 ? 11.008 -11.289 -13.836 1 96.19 75 THR B CA 1
ATOM 1612 C C . THR B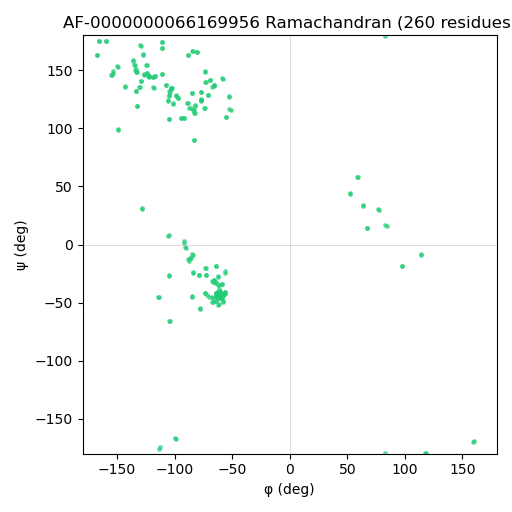 1 75 ? 10.875 -10.633 -12.469 1 96.19 75 THR B C 1
ATOM 1614 O O . THR B 1 75 ? 11.883 -10.336 -11.812 1 96.19 75 THR B O 1
ATOM 1617 N N . ALA B 1 76 ? 9.625 -10.414 -12.086 1 97.62 76 ALA B N 1
ATOM 1618 C CA . ALA B 1 76 ? 9.422 -9.766 -10.789 1 97.62 76 ALA B CA 1
ATOM 1619 C C . ALA B 1 76 ? 8.055 -10.125 -10.203 1 97.62 76 ALA B C 1
ATOM 1621 O O . ALA B 1 76 ? 7.102 -10.375 -10.945 1 97.62 76 ALA B O 1
ATOM 1622 N N . LEU B 1 77 ? 8.031 -10.219 -8.914 1 98.25 77 LEU B N 1
ATOM 1623 C CA . LEU B 1 77 ? 6.836 -10.445 -8.109 1 98.25 77 LEU B CA 1
ATOM 1624 C C . LEU B 1 77 ? 6.781 -9.492 -6.922 1 98.25 77 LEU B C 1
ATOM 1626 O O . LEU B 1 77 ? 7.793 -9.273 -6.25 1 98.25 77 LEU B O 1
ATOM 1630 N N . LYS B 1 78 ? 5.613 -8.883 -6.758 1 98.19 78 LYS B N 1
ATOM 1631 C CA . LYS B 1 78 ? 5.496 -7.926 -5.664 1 98.19 78 LYS B CA 1
ATOM 1632 C C . LYS B 1 78 ? 4.219 -8.164 -4.859 1 98.19 78 LYS B C 1
ATOM 1634 O O . LYS B 1 78 ? 3.119 -8.172 -5.418 1 98.19 78 LYS B O 1
ATOM 1639 N N . ARG B 1 79 ? 4.395 -8.461 -3.561 1 98.38 79 ARG B N 1
ATOM 1640 C CA . ARG B 1 79 ? 3.252 -8.562 -2.66 1 98.38 79 ARG B CA 1
ATOM 1641 C C . ARG B 1 79 ? 2.643 -7.195 -2.383 1 98.38 79 ARG B C 1
ATOM 1643 O O . ARG B 1 79 ? 3.359 -6.242 -2.078 1 98.38 79 ARG B O 1
ATOM 1650 N N . ILE B 1 80 ? 1.34 -7.02 -2.549 1 97.69 80 ILE B N 1
ATOM 1651 C CA . ILE B 1 80 ? 0.696 -5.719 -2.375 1 97.69 80 ILE B CA 1
ATOM 1652 C C . ILE B 1 80 ? -0.062 -5.695 -1.051 1 97.69 80 ILE B C 1
ATOM 1654 O O . ILE B 1 80 ? 0.301 -4.953 -0.135 1 97.69 80 ILE B O 1
ATOM 1658 N N . SER B 1 81 ? -1.114 -6.535 -0.962 1 97.62 81 SER B N 1
ATOM 1659 C CA . SER B 1 81 ? -1.821 -6.664 0.308 1 97.62 81 SER B CA 1
ATOM 1660 C C . SER B 1 81 ? -1.041 -7.527 1.29 1 97.62 81 SER B C 1
ATOM 1662 O O . SER B 1 81 ? -0.542 -8.594 0.925 1 97.62 81 SER B O 1
ATOM 1664 N N . LYS B 1 82 ? -0.895 -7.055 2.455 1 94.12 82 LYS B N 1
ATOM 1665 C CA . LYS B 1 82 ? -0.24 -7.781 3.539 1 94.12 82 LYS B CA 1
ATOM 1666 C C . LYS B 1 82 ? -1.149 -7.887 4.758 1 94.12 82 LYS B C 1
ATOM 1668 O O . LYS B 1 82 ? -2.082 -7.098 4.914 1 94.12 82 LYS B O 1
ATOM 1673 N N . PRO B 1 83 ? -0.757 -9.047 5.516 1 90.75 83 PRO B N 1
ATOM 1674 C CA . PRO B 1 83 ? -1.507 -9.078 6.773 1 90.75 83 PRO B CA 1
ATOM 1675 C C . PRO B 1 83 ? -1.399 -7.77 7.551 1 90.75 83 PRO B C 1
ATOM 1677 O O . PRO B 1 83 ? -0.3 -7.238 7.727 1 90.75 83 PRO B O 1
ATOM 1680 N N . GLY B 1 84 ? -2.48 -7.199 7.926 1 88.38 84 GLY B N 1
ATOM 1681 C CA . GLY B 1 84 ? -2.486 -5.988 8.727 1 88.38 84 GLY B CA 1
ATOM 1682 C C . GLY B 1 84 ? -2.66 -4.727 7.906 1 88.38 84 GLY B C 1
ATOM 1683 O O . GLY B 1 84 ? -2.963 -3.662 8.453 1 88.38 84 GLY B O 1
ATOM 1684 N N . LEU B 1 85 ? -2.43 -4.785 6.672 1 93.62 85 LEU B N 1
ATOM 1685 C CA . LEU B 1 85 ? -2.592 -3.668 5.746 1 93.62 85 LEU B CA 1
ATOM 1686 C C . LEU B 1 85 ? -2.979 -4.164 4.355 1 93.62 85 LEU B C 1
ATOM 1688 O O . LEU B 1 85 ? -2.113 -4.535 3.561 1 93.62 85 LEU B O 1
ATOM 1692 N N . ARG B 1 86 ? -4.242 -4.102 4.086 1 95.44 86 ARG B N 1
ATOM 1693 C CA . ARG B 1 86 ? -4.766 -4.648 2.84 1 95.44 86 ARG B CA 1
ATOM 1694 C C . ARG B 1 86 ? -5.047 -3.539 1.833 1 95.44 86 ARG B C 1
ATOM 1696 O O . ARG B 1 86 ? -5.582 -2.488 2.193 1 95.44 86 ARG B O 1
ATOM 1703 N N . GLY B 1 87 ? -4.621 -3.787 0.601 1 96.88 87 GLY B N 1
ATOM 1704 C CA . GLY B 1 87 ? -4.859 -2.861 -0.494 1 96.88 87 GLY B CA 1
ATOM 1705 C C . GLY B 1 87 ? -6.047 -3.25 -1.358 1 96.88 87 GLY B C 1
ATOM 1706 O O . GLY B 1 87 ? -6.133 -4.387 -1.827 1 96.88 87 GLY B O 1
ATOM 1707 N N . TYR B 1 88 ? -6.941 -2.27 -1.541 1 96.81 88 TYR B N 1
ATOM 1708 C CA . TYR B 1 88 ? -8.148 -2.523 -2.324 1 96.81 88 TYR B CA 1
ATOM 1709 C C . TYR B 1 88 ? -8.242 -1.564 -3.506 1 96.81 88 TYR B C 1
ATOM 1711 O O . TYR B 1 88 ? -7.859 -0.396 -3.396 1 96.81 88 TYR B O 1
ATOM 1719 N N . ALA B 1 89 ? -8.758 -2.066 -4.566 1 96.69 89 ALA B N 1
ATOM 1720 C CA . ALA B 1 89 ? -9.031 -1.251 -5.746 1 96.69 89 ALA B CA 1
ATOM 1721 C C . ALA B 1 89 ? -10.461 -1.457 -6.23 1 96.69 89 ALA B C 1
ATOM 1723 O O . ALA B 1 89 ? -10.977 -2.578 -6.219 1 96.69 89 ALA B O 1
ATOM 1724 N N . ASN B 1 90 ? -11.078 -0.407 -6.637 1 94.5 90 ASN B N 1
ATOM 1725 C CA . ASN B 1 90 ? -12.391 -0.529 -7.262 1 94.5 90 ASN B CA 1
ATOM 1726 C C . ASN B 1 90 ? -12.281 -0.843 -8.75 1 94.5 90 ASN B C 1
ATOM 1728 O O . ASN B 1 90 ? -11.203 -0.718 -9.336 1 94.5 90 ASN B O 1
ATOM 1732 N N . HIS B 1 91 ? -13.375 -1.238 -9.328 1 92.81 91 HIS B N 1
ATOM 1733 C CA . HIS B 1 91 ? -13.391 -1.721 -10.703 1 92.81 91 HIS B CA 1
ATOM 1734 C C . HIS B 1 91 ? -12.953 -0.627 -11.672 1 92.81 91 HIS B C 1
ATOM 1736 O O . HIS B 1 91 ? -12.367 -0.916 -12.719 1 92.81 91 HIS B O 1
ATOM 1742 N N . LYS B 1 92 ? -13.172 0.609 -11.305 1 91.69 92 LYS B N 1
ATOM 1743 C CA . LYS B 1 92 ? -12.844 1.724 -12.188 1 91.69 92 LYS B CA 1
ATOM 1744 C C . LYS B 1 92 ? -11.383 2.139 -12.023 1 91.69 92 LYS B C 1
ATOM 1746 O O . LYS B 1 92 ? -10.836 2.857 -12.867 1 91.69 92 LYS B O 1
ATOM 1751 N N . GLU B 1 93 ? -10.688 1.654 -11.008 1 93.12 93 GLU B N 1
ATOM 1752 C CA . GLU B 1 93 ? -9.336 2.094 -10.688 1 93.12 93 GLU B CA 1
ATOM 1753 C C . GLU B 1 93 ? -8.391 0.906 -10.539 1 93.12 93 GLU B C 1
ATOM 1755 O O . GLU B 1 93 ? -7.469 0.938 -9.719 1 93.12 93 GLU B O 1
ATOM 1760 N N . LEU B 1 94 ? -8.68 -0.085 -11.266 1 95.75 94 LEU B N 1
ATOM 1761 C CA . LEU B 1 94 ? -7.816 -1.26 -11.203 1 95.75 94 LEU B CA 1
ATOM 1762 C C . LEU B 1 94 ? -6.426 -0.943 -11.742 1 95.75 94 LEU B C 1
ATOM 1764 O O . LEU B 1 94 ? -6.293 -0.26 -12.758 1 95.75 94 LEU B O 1
ATOM 1768 N N . PRO B 1 95 ? -5.422 -1.395 -11.086 1 94.38 95 PRO B N 1
ATOM 1769 C CA . PRO B 1 95 ? -4.066 -1.081 -11.539 1 94.38 95 PRO B CA 1
ATOM 1770 C C . PRO B 1 95 ? -3.709 -1.774 -12.852 1 94.38 95 PRO B C 1
ATOM 1772 O O . PRO B 1 95 ? -4.199 -2.873 -13.133 1 94.38 95 PRO B O 1
ATOM 1775 N N . ARG B 1 96 ? -2.992 -1.04 -13.664 1 94.25 96 ARG B N 1
ATOM 1776 C CA . ARG B 1 96 ? -2.328 -1.628 -14.82 1 94.25 96 ARG B CA 1
ATOM 1777 C C . ARG B 1 96 ? -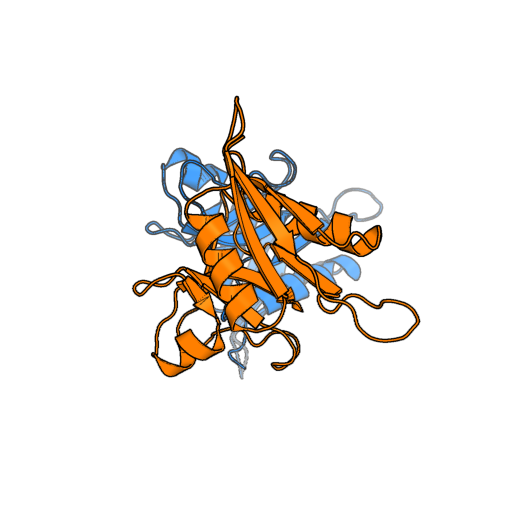0.831 -1.774 -14.578 1 94.25 96 ARG B C 1
ATOM 1779 O O . ARG B 1 96 ? -0.091 -0.788 -14.617 1 94.25 96 ARG B O 1
ATOM 1786 N N . VAL B 1 97 ? -0.372 -2.951 -14.391 1 96.5 97 VAL B N 1
ATOM 1787 C CA . VAL B 1 97 ? 1.023 -3.211 -14.055 1 96.5 97 VAL B CA 1
ATOM 1788 C C . VAL B 1 97 ? 1.902 -3.008 -15.281 1 96.5 97 VAL B C 1
ATOM 1790 O O . VAL B 1 97 ? 1.703 -3.662 -16.312 1 96.5 97 VAL B O 1
ATOM 1793 N N . LEU B 1 98 ? 2.826 -2.059 -15.242 1 95.69 98 LEU B N 1
ATOM 1794 C CA . LEU B 1 98 ? 3.707 -1.726 -16.359 1 95.69 98 LEU B CA 1
ATOM 1795 C C . LEU B 1 98 ? 2.9 -1.466 -17.625 1 95.69 98 LEU B C 1
ATOM 1797 O O . LEU B 1 98 ? 3.213 -2.008 -18.688 1 95.69 98 LEU B O 1
ATOM 1801 N N . GLY B 1 99 ? 1.867 -0.756 -17.438 1 93.38 99 GLY B N 1
ATOM 1802 C CA . GLY B 1 99 ? 1.032 -0.375 -18.562 1 93.38 99 GLY B CA 1
ATOM 1803 C C . GLY B 1 99 ? 0.317 -1.551 -19.203 1 93.38 99 GLY B C 1
ATOM 1804 O O . GLY B 1 99 ? -0.037 -1.504 -20.391 1 93.38 99 GLY B O 1
ATOM 1805 N N . GLY B 1 100 ? 0.316 -2.617 -18.516 1 94.25 100 GLY B N 1
ATOM 1806 C CA . GLY B 1 100 ? -0.387 -3.775 -19.047 1 94.25 100 GLY B CA 1
ATOM 1807 C C . GLY B 1 100 ? 0.538 -4.926 -19.391 1 94.25 100 GLY B C 1
ATOM 1808 O O . GLY B 1 100 ? 0.078 -6.008 -19.766 1 94.25 100 GLY B O 1
ATOM 1809 N N . LEU B 1 101 ? 1.848 -4.664 -19.344 1 95.69 101 LEU B N 1
ATOM 1810 C CA . LEU B 1 101 ? 2.816 -5.707 -19.672 1 95.69 101 LEU B CA 1
ATOM 1811 C C . LEU B 1 101 ? 2.893 -6.742 -18.562 1 95.69 101 LEU B C 1
ATOM 1813 O O . LEU B 1 101 ? 3.365 -7.863 -18.766 1 95.69 101 LEU B O 1
ATOM 1817 N N . GLY B 1 102 ? 2.449 -6.34 -17.375 1 97.56 102 GLY B N 1
ATOM 1818 C CA . GLY B 1 102 ? 2.318 -7.242 -16.25 1 97.56 102 GLY B CA 1
ATOM 1819 C C . GLY B 1 102 ? 0.878 -7.473 -15.836 1 97.56 102 GLY B C 1
ATOM 1820 O O . GLY B 1 102 ? -0.049 -7.039 -16.516 1 97.56 102 GLY B O 1
ATOM 1821 N N . ILE B 1 103 ? 0.716 -8.195 -14.742 1 98.12 103 ILE B N 1
ATOM 1822 C CA . ILE B 1 103 ? -0.652 -8.445 -14.305 1 98.12 103 ILE B CA 1
ATOM 1823 C C . ILE B 1 103 ? -0.769 -8.195 -12.805 1 98.12 103 ILE B C 1
ATOM 1825 O O . ILE B 1 103 ? 0.196 -8.383 -12.062 1 98.12 103 ILE B O 1
ATOM 1829 N N . ALA B 1 104 ? -1.895 -7.777 -12.414 1 98.56 104 ALA B N 1
ATOM 1830 C CA . ALA B 1 104 ? -2.307 -7.766 -11.016 1 98.56 104 ALA B CA 1
ATOM 1831 C C . ALA B 1 104 ? -3.268 -8.914 -10.719 1 98.56 104 ALA B C 1
ATOM 1833 O O . ALA B 1 104 ? -4.156 -9.211 -11.516 1 98.56 104 ALA B O 1
ATOM 1834 N N . ILE B 1 105 ? -3.035 -9.578 -9.648 1 98.75 105 ILE B N 1
ATOM 1835 C CA . ILE B 1 105 ? -3.969 -10.617 -9.227 1 98.75 105 ILE B CA 1
ATOM 1836 C C . ILE B 1 105 ? -4.801 -10.109 -8.047 1 98.75 105 ILE B C 1
ATOM 1838 O O . ILE B 1 105 ? -4.254 -9.625 -7.059 1 98.75 105 ILE B O 1
ATOM 1842 N N . LEU B 1 106 ? -6.133 -10.312 -8.148 1 98.56 106 LEU B N 1
ATOM 1843 C CA . LEU B 1 106 ? -7.062 -9.758 -7.172 1 98.56 106 LEU B CA 1
ATOM 1844 C C . LEU B 1 106 ? -7.895 -10.859 -6.531 1 98.56 106 LEU B C 1
ATOM 1846 O O . LEU B 1 106 ? -8.211 -11.867 -7.18 1 98.56 106 LEU B O 1
ATOM 1850 N N . SER B 1 107 ? -8.172 -10.672 -5.305 1 98.44 107 SER B N 1
ATOM 1851 C CA . SER B 1 107 ? -9.273 -11.391 -4.66 1 98.44 107 SER B CA 1
ATOM 1852 C C . SER B 1 107 ? -10.57 -10.594 -4.738 1 98.44 107 SER B C 1
ATOM 1854 O O . SER B 1 107 ? -10.695 -9.531 -4.121 1 98.44 107 SER B O 1
ATOM 1856 N N . THR B 1 108 ? -11.539 -11.047 -5.559 1 97.88 108 THR B N 1
ATOM 1857 C CA . THR B 1 108 ? -12.805 -10.359 -5.793 1 97.88 108 THR B CA 1
ATOM 1858 C C . THR B 1 108 ? -13.961 -11.141 -5.184 1 97.88 108 THR B C 1
ATOM 1860 O O . THR B 1 108 ? -13.766 -12.242 -4.656 1 97.88 108 THR B O 1
ATOM 1863 N N . SER B 1 109 ? -15.109 -10.508 -5.254 1 95.62 109 SER B N 1
ATOM 1864 C CA . SER B 1 109 ? -16.312 -11.203 -4.797 1 95.62 109 SER B CA 1
ATOM 1865 C C . SER B 1 109 ? -16.609 -12.422 -5.66 1 95.62 109 SER B C 1
ATOM 1867 O O . SER B 1 109 ? -17.328 -13.336 -5.234 1 95.62 109 SER B O 1
ATOM 1869 N N . SER B 1 110 ? -16.016 -12.445 -6.859 1 96.06 110 SER B N 1
ATOM 1870 C CA . SER B 1 110 ? -16.266 -13.531 -7.793 1 96.06 110 SER B CA 1
ATOM 1871 C C . SER B 1 110 ? -15.078 -14.492 -7.867 1 96.06 110 SER B C 1
ATOM 1873 O O . SER B 1 110 ? -14.992 -15.312 -8.781 1 96.06 110 SER B O 1
ATOM 1875 N N . GLY B 1 111 ? -14.109 -14.273 -6.965 1 97.19 111 GLY B N 1
ATOM 1876 C CA . GLY B 1 111 ? -12.953 -15.156 -6.957 1 97.19 111 GLY B CA 1
ATOM 1877 C C . GLY B 1 111 ? -11.648 -14.43 -7.258 1 97.19 111 GLY B C 1
ATOM 1878 O O . GLY B 1 111 ? -11.633 -13.211 -7.398 1 97.19 111 GLY B O 1
ATOM 1879 N N . ILE B 1 112 ? -10.633 -15.211 -7.27 1 98.38 112 ILE B N 1
ATOM 1880 C CA . ILE B 1 112 ? -9.305 -14.68 -7.559 1 98.38 112 ILE B CA 1
ATOM 1881 C C . ILE B 1 112 ? -9.086 -14.625 -9.07 1 98.38 112 ILE B C 1
ATOM 1883 O O . ILE B 1 112 ? -9.305 -15.617 -9.773 1 98.38 112 ILE B O 1
ATOM 1887 N N . MET B 1 113 ? -8.648 -13.484 -9.484 1 98.19 113 MET B N 1
ATOM 1888 C CA . MET B 1 113 ? -8.5 -13.312 -10.93 1 98.19 113 MET B CA 1
ATOM 1889 C C . MET B 1 113 ? -7.543 -12.172 -11.25 1 98.19 113 MET B C 1
ATOM 1891 O O . MET B 1 113 ? -7.086 -11.469 -10.344 1 98.19 113 MET B O 1
ATOM 1895 N N . THR B 1 114 ? -7.25 -11.992 -12.492 1 98.19 114 THR B N 1
ATOM 1896 C CA . THR B 1 114 ? -6.348 -10.938 -12.922 1 98.19 114 THR B CA 1
ATOM 1897 C C . THR B 1 114 ? -7.074 -9.594 -12.984 1 98.19 114 THR B C 1
ATOM 1899 O O . THR B 1 114 ? -8.305 -9.555 -12.977 1 98.19 114 THR B O 1
ATOM 1902 N N . ASP B 1 115 ? -6.352 -8.57 -13.062 1 97.62 115 ASP B N 1
ATOM 1903 C CA . ASP B 1 115 ? -6.918 -7.23 -13.227 1 97.62 115 ASP B CA 1
ATOM 1904 C C . ASP B 1 115 ? -7.723 -7.125 -14.516 1 97.62 115 ASP B C 1
ATOM 1906 O O . ASP B 1 115 ? -8.773 -6.48 -14.547 1 97.62 115 ASP B O 1
ATOM 1910 N N . GLN B 1 116 ? -7.219 -7.73 -15.547 1 96.19 116 GLN B N 1
ATOM 1911 C CA . GLN B 1 116 ? -7.906 -7.703 -16.828 1 96.19 116 GLN B CA 1
ATOM 1912 C C . GLN B 1 116 ? -9.281 -8.367 -16.734 1 96.19 116 GLN B C 1
ATOM 1914 O O . GLN B 1 116 ? -10.281 -7.793 -17.172 1 96.19 116 GLN B O 1
ATOM 1919 N N . THR B 1 117 ? -9.297 -9.508 -16.219 1 97.31 117 THR B N 1
ATOM 1920 C CA . THR B 1 117 ? -10.547 -10.234 -16.078 1 97.31 117 THR B CA 1
ATOM 1921 C C . THR B 1 117 ? -11.516 -9.469 -15.172 1 97.31 117 THR B C 1
ATOM 1923 O O . THR B 1 117 ? -12.703 -9.352 -15.492 1 97.31 117 THR B O 1
ATOM 1926 N N . ALA B 1 118 ? -11.023 -9 -14.07 1 97.81 118 ALA B N 1
ATOM 1927 C CA . ALA B 1 118 ? -11.852 -8.227 -13.148 1 97.81 118 ALA B CA 1
ATOM 1928 C C . ALA B 1 118 ? -12.445 -7 -13.836 1 97.81 118 ALA B C 1
ATOM 1930 O O . ALA B 1 118 ? -13.617 -6.664 -13.617 1 97.81 118 ALA B O 1
ATOM 1931 N N . ARG B 1 119 ? -11.609 -6.336 -14.609 1 96.25 119 ARG B N 1
ATOM 1932 C CA . ARG B 1 119 ? -12.062 -5.168 -15.359 1 96.25 119 ARG B CA 1
ATOM 1933 C C . ARG B 1 119 ? -13.211 -5.527 -16.297 1 96.25 119 ARG B C 1
ATOM 1935 O O . ARG B 1 119 ? -14.203 -4.805 -16.375 1 96.25 119 ARG B O 1
ATOM 1942 N N . HIS B 1 120 ? -13.016 -6.605 -16.984 1 96.5 120 HIS B N 1
ATOM 1943 C CA . HIS B 1 120 ? -14.031 -7.074 -17.922 1 96.5 120 HIS B CA 1
ATOM 1944 C C . HIS B 1 120 ? -15.336 -7.395 -17.203 1 96.5 120 HIS B C 1
ATOM 1946 O O . HIS B 1 120 ? -16.422 -7.09 -17.703 1 96.5 120 HIS B O 1
ATOM 1952 N N . LYS B 1 121 ? -15.219 -7.895 -16.016 1 97.12 121 LYS B N 1
ATOM 1953 C CA . LYS B 1 121 ? -16.391 -8.297 -15.25 1 97.12 121 LYS B CA 1
ATOM 1954 C C . LYS B 1 121 ? -16.969 -7.133 -14.445 1 97.12 121 LYS B C 1
ATOM 1956 O O . LYS B 1 121 ? -18.016 -7.25 -13.828 1 97.12 121 LYS B O 1
ATOM 1961 N N . GLY B 1 122 ? -16.188 -6.066 -14.336 1 96.38 122 GLY B N 1
ATOM 1962 C CA . GLY B 1 122 ? -16.641 -4.891 -13.609 1 96.38 122 GLY B CA 1
ATOM 1963 C C . GLY B 1 122 ? -16.547 -5.051 -12.102 1 96.38 122 GLY B C 1
ATOM 1964 O O . GLY B 1 122 ? -17.391 -4.539 -11.367 1 96.38 122 GLY B O 1
ATOM 1965 N N . CYS B 1 123 ? -15.609 -5.824 -11.648 1 96.31 123 CYS B N 1
ATOM 1966 C CA . CYS B 1 123 ? -15.469 -6.027 -10.211 1 96.31 123 CYS B CA 1
ATOM 1967 C C . CYS B 1 123 ? -14.133 -5.508 -9.711 1 96.31 123 CYS B C 1
ATOM 1969 O O . CYS B 1 123 ? -13.141 -5.535 -10.445 1 96.31 123 CYS B O 1
ATOM 1971 N N 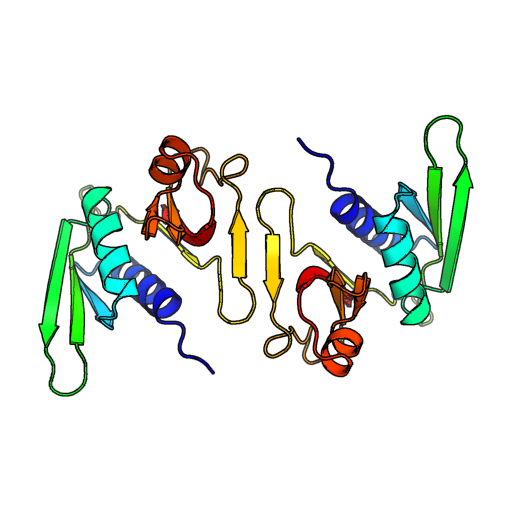. GLY B 1 124 ? -14.141 -4.977 -8.484 1 96.69 124 GLY B N 1
ATOM 1972 C CA . GLY B 1 124 ? -12.93 -4.648 -7.75 1 96.69 124 GLY B CA 1
ATOM 1973 C C . GLY B 1 124 ? -12.547 -5.699 -6.723 1 96.69 124 GLY B C 1
ATOM 1974 O O . GLY B 1 124 ? -12.969 -6.855 -6.828 1 96.69 124 GLY B O 1
ATOM 1975 N N . GLY B 1 125 ? -11.648 -5.297 -5.883 1 97.75 125 GLY B N 1
ATOM 1976 C CA . GLY B 1 125 ? -11.281 -6.23 -4.828 1 97.75 125 GLY B CA 1
ATOM 1977 C C . GLY B 1 125 ? -9.93 -5.922 -4.211 1 97.75 125 GLY B C 1
ATOM 1978 O O . GLY B 1 125 ? -9.398 -4.816 -4.367 1 97.75 125 GLY B O 1
ATOM 1979 N N . GLU B 1 126 ? -9.531 -6.91 -3.412 1 98.38 126 GLU B N 1
ATOM 1980 C CA . GLU B 1 126 ? -8.227 -6.824 -2.76 1 98.38 126 GLU B CA 1
ATOM 1981 C C . GLU B 1 126 ? -7.102 -7.156 -3.732 1 98.38 126 GLU B C 1
ATOM 1983 O O . GLU B 1 126 ? -7.102 -8.219 -4.352 1 98.38 126 GLU B O 1
ATOM 1988 N N . VAL B 1 127 ? -6.129 -6.281 -3.896 1 98.62 127 VAL B N 1
ATOM 1989 C CA . VAL B 1 127 ? -4.98 -6.535 -4.766 1 98.62 127 VAL B CA 1
ATOM 1990 C C . VAL B 1 127 ? -3.939 -7.363 -4.016 1 98.62 127 VAL B C 1
ATOM 1992 O O . VAL B 1 127 ? -3.273 -6.859 -3.107 1 98.62 127 VAL B O 1
ATOM 1995 N N . LEU B 1 128 ? -3.742 -8.547 -4.453 1 98.5 128 LEU B N 1
ATOM 1996 C CA . LEU B 1 128 ? -2.893 -9.477 -3.715 1 98.5 128 LEU B CA 1
ATOM 1997 C C . LEU B 1 128 ? -1.425 -9.281 -4.082 1 98.5 128 LEU B C 1
ATOM 1999 O O . LEU B 1 128 ? -0.565 -9.203 -3.201 1 98.5 128 LEU B O 1
ATOM 2003 N N . CYS B 1 129 ? -1.171 -9.148 -5.359 1 98.75 129 CYS B N 1
ATOM 2004 C CA . CYS B 1 129 ? 0.216 -9.055 -5.805 1 98.75 129 CYS B CA 1
ATOM 2005 C C . CYS B 1 129 ? 0.295 -8.602 -7.258 1 98.75 129 CYS B C 1
ATOM 2007 O O . CYS B 1 129 ? -0.71 -8.617 -7.969 1 98.75 129 CYS B O 1
ATOM 2009 N N . TYR B 1 130 ? 1.369 -8.18 -7.688 1 98.69 130 TYR B N 1
ATOM 2010 C CA . TYR B 1 130 ? 1.744 -7.879 -9.062 1 98.69 130 TYR B CA 1
ATOM 2011 C C . TYR B 1 130 ? 2.783 -8.875 -9.57 1 98.69 130 TYR B C 1
ATOM 2013 O O . TYR B 1 130 ? 3.693 -9.258 -8.836 1 98.69 130 TYR B O 1
ATOM 2021 N N . ILE B 1 131 ? 2.688 -9.156 -10.852 1 98.56 131 ILE B N 1
ATOM 2022 C CA . ILE B 1 131 ? 3.639 -10.086 -11.453 1 98.56 131 ILE B CA 1
ATOM 2023 C C . ILE B 1 131 ? 3.984 -9.625 -12.867 1 98.56 131 ILE B C 1
ATOM 2025 O O . ILE B 1 131 ? 3.102 -9.211 -13.625 1 98.56 131 ILE B O 1
ATOM 2029 N N . TRP B 1 132 ? 5.316 -9.695 -13.148 1 97.31 132 TRP B N 1
ATOM 2030 C CA . TRP B 1 132 ? 5.727 -9.453 -14.531 1 97.31 132 TRP B CA 1
ATOM 2031 C C . TRP B 1 132 ? 7.047 -10.148 -14.836 1 97.31 132 TRP B C 1
ATOM 2033 O O . TRP B 1 132 ? 7.797 -10.508 -13.922 1 97.31 132 TRP B O 1
#

Secondary structure (DSSP, 8-state):
----HHHHHHHHHHHHHHTT-SEEEEE--HHHHHHHHHHHHTTSEEEEEEEE-SS-EEEEEEE-EETTTTEES---EEE-SBTTBEEEE-GGG---GGGGTSEEEEEETTEEEEHHHHHHHT--EEEEEEE-/----HHHHHHHHHHHHHHTT-SEEEEE--HHHHHHHHHHHHTTSEEEEEEEE-SS-EEEEEEE-EETTTTEES---EEE-SBTTBEEEE-GGG---GGGGTSEEEEEETTEEEEHHHHHHHT--EEEEEEE-

Foldseek 3Di:
DPDDQLVQQQVQVQVCQVVLHQKGKGFDDPVVVQVLVQCCVVVQFVHWDWDDDPPGIIIITGFAADDPVGHGSWDDKFFDQDVPRWDKDFLVGQDQDVVPPKWWWFQWPVGIHTNVVCNVVRTIHTTGMIID/DPDDQLVQQQVQVQVCQVVLHQKGKGFDDPVVVQVLVQCCVVVQFVHWDWDDDPPGIIIITGFAADDPVGHGSWDDKFFDQDVPRWDKDFLVGQDQDVVPPKWWWFQWPVGIHTNVVCNVVRTIHTTGMIID